Protein 6JO3 (pdb70)

CATH classification: 3.20.20.390

Nearest PDB structures (foldseek):
  6jo3-assembly1_A-2  TM=1.004E+00  e=1.513E-51  Thermoplasma acidophilum DSM 1728
  6nke-assembly1_A-2  TM=9.818E-01  e=5.707E-37  Thermoplasma volcanium GSS1
  5ndy-assembly1_A  TM=9.718E-01  e=1.602E-27  Methanothermobacter thermautotrophicus str. Delta H
  5ndy-assembly1_C  TM=9.702E-01  e=4.306E-27  Methanothermobacter thermautotrophicus str. Delta H
  5nez-assembly1_E  TM=9.626E-01  e=1.227E-26  Methanothermobacter thermautotrophicus str. Delta H

Solvent-accessible surface area: 10725 Å² total; per-residue (Å²): 228,99,58,5,24,90,16,0,36,116,57,16,172,154,27,38,0,0,0,0,18,0,18,15,43,32,51,86,41,101,45,0,0,64,1,0,60,31,0,56,123,1,33,7,19,1,0,0,0,0,26,64,58,114,29,87,79,181,41,3,35,68,1,0,42,10,1,70,86,94,8,142,27,54,0,0,0,14,35,36,47,40,94,6,31,2,89,86,9,50,0,5,0,65,15,9,10,29,2,14,51,28,140,56,44,42,69,16,52,27,99,137,10,44,142,55,5,85,90,49,200,12,36,81,0,45,0,0,12,0,0,0,54,42,0,73,45,41,6,165,63,2,126,16,129,72,2,64,71,98,39,61,166,47,0,19,66,64,0,35,39,0,38,166,148,45,35,100,0,0,2,0,10,0,0,72,37,0,76,121,41,0,13,58,46,0,0,122,82,0,66,127,90,14,124,17,12,0,0,0,0,12,10,6,106,50,35,128,14,0,66,33,0,1,110,10,14,0,12,0,0,4,2,12,50,37,0,15,162,25,150,71,0,74,126,25,0,58,57,0,3,83,10,0,87,117,64

GO terms:
  GO:0047294 phosphoglycerol geranylgeranyltransferase activity (F, EXP)

Organism: Thermoplasma acidophilum (strain ATCC 25905 / DSM 1728 / JCM 9062 / NBRC 15155 / AMRC-C165) (NCBI:txid273075)

Sequence (247 aa):
MMTVLEDMLRKTRNGKVHMTLIDPGAKPPQECARIAEEAEMAGTDFIMVGGSTDIDSRAMDEAISAIKAKTDLKVIIFPGSSLMISPKADAIFFMSLLNSGSLEYVVGHQVKAAIPLSAMKIEKIPMAYLVFDPGMTVGRVGKAHLIPRDDEKTALSYALAAQYFGFRLVYFEAGSGSPYHVGENVVRRVKQELDIPVIVGGGIRTPEAAKALAQAGADMIVTGTIAERSVNVYEALHPIVESIKEV

Foldseek 3Di:
DDAPLNVLCVCLVPAAAEEEEEELLVDAQLLLLVLLLLLVVLPHQAYEYHDQRADDLVRLLSNLVSNVVRDVHAYEYADDLNLNDDQSGQAYALEAACQAPDVCRHCNSSVVNPVVVVVHPHHYAYEYEYEAPPNPRVCVVRNGPHHHLQNQVVLLVSQVVCVVVPHQEYEYHDYAPACDWRDLNNQLSNLVPHDHAYETEDNDQQLVVLLSNLVSPHRYYYDYCNSSPDPNNNVRSNSNNVSRRVD

B-factor: mean 67.37, std 20.54, range [41.35, 141.87]

Secondary structure (DSSP, 8-state):
---HHHHHHHHHHSS-EEEEEE-TTTS-HHHHHHHHHHHHHHT-SEEEE--SS---HHHHHHHHHHHHHH--S-EEE---TT----TTSSEEEEEEETTBSSHIIIIIHHHHHHHHHHTS-PEEEEEEEEEBTT-HHHHHHTTB-PBPTT-HHHHHHHHHHHHHHT-SEEEEE--TT-SSPPPHHHHHHHHHH--S-EEEESS--SHHHHHHHHHHT-SEEEE-HHHHS-SSHHHHHHHHHHHHHT-

Structure (mmCIF, N/CA/C/O backbone):
data_6JO3
#
_entry.id   6JO3
#
_cell.length_a   105.595
_cell.length_b   105.595
_cell.length_c   142.498
_cell.angle_alpha   90.00
_cell.angle_beta   90.00
_cell.angle_gamma   120.00
#
_symmetry.space_group_name_H-M   'P 65 2 2'
#
loop_
_entity.id
_entity.type
_entity.pdbx_description
1 polymer 'Geranylgeranylglyceryl phosphate synthase'
2 non-polymer SN-GLYCEROL-1-PHOSPHATE
3 water water
#
loop_
_atom_site.group_PDB
_atom_site.id
_atom_site.type_symbol
_atom_site.label_atom_id
_atom_site.label_alt_id
_atom_site.label_comp_id
_atom_site.label_asym_id
_atom_site.label_entity_id
_atom_site.label_seq_id
_atom_site.pdbx_PDB_ins_code
_atom_site.Cartn_x
_atom_site.Cartn_y
_atom_site.Cartn_z
_atom_site.occupancy
_atom_site.B_iso_or_equiv
_atom_site.auth_seq_id
_atom_site.auth_comp_id
_atom_site.auth_asym_id
_atom_site.auth_atom_id
_atom_site.pdbx_PDB_model_num
ATOM 1 N N . MET A 1 1 ? -20.110 -55.437 -3.261 1.00 117.61 1 MET A N 1
ATOM 2 C CA . MET A 1 1 ? -20.570 -54.224 -3.927 1.00 115.01 1 MET A CA 1
ATOM 3 C C . MET A 1 1 ? -20.926 -53.140 -2.914 1.00 107.82 1 MET A C 1
ATOM 4 O O . MET A 1 1 ? -21.730 -53.361 -2.009 1.00 108.46 1 MET A O 1
ATOM 9 N N . MET A 1 2 ? -20.319 -51.967 -3.076 1.00 99.41 2 MET A N 1
ATOM 10 C CA . MET A 1 2 ? -20.573 -50.855 -2.172 1.00 86.78 2 MET A CA 1
ATOM 11 C C . MET A 1 2 ? -21.989 -50.322 -2.354 1.00 77.86 2 MET A C 1
ATOM 12 O O . MET A 1 2 ? -22.495 -50.225 -3.476 1.00 81.07 2 MET A O 1
ATOM 17 N N . THR A 1 3 ? -22.629 -49.972 -1.241 1.00 64.28 3 THR A N 1
ATOM 18 C CA . THR A 1 3 ? -23.913 -49.295 -1.311 1.00 65.88 3 THR A CA 1
ATOM 19 C C . THR A 1 3 ? -23.709 -47.830 -1.693 1.00 59.22 3 THR A C 1
ATOM 20 O O . THR A 1 3 ? -22.597 -47.295 -1.650 1.00 54.23 3 THR A O 1
ATOM 24 N N . VAL A 1 4 ? -24.806 -47.176 -2.079 1.00 55.83 4 VAL A N 1
ATOM 25 C CA . VAL A 1 4 ? -24.728 -45.765 -2.447 1.00 54.90 4 VAL A CA 1
ATOM 26 C C . VAL A 1 4 ? -24.341 -44.921 -1.239 1.00 57.11 4 VAL A C 1
ATOM 27 O O . VAL A 1 4 ? -23.553 -43.974 -1.353 1.00 56.80 4 VAL A O 1
ATOM 31 N N . LEU A 1 5 ? -24.873 -45.261 -0.061 1.00 51.76 5 LEU A N 1
ATOM 32 C CA . LEU A 1 5 ? -24.538 -44.517 1.150 1.00 59.40 5 LEU A CA 1
ATOM 33 C C . LEU A 1 5 ? -23.056 -44.646 1.482 1.00 63.61 5 LEU A C 1
ATOM 34 O O . LEU A 1 5 ? -22.385 -43.649 1.775 1.00 62.23 5 LEU A O 1
ATOM 39 N N . GLU A 1 6 ? -22.531 -45.875 1.455 1.00 58.07 6 GLU A N 1
ATOM 40 C CA . GLU A 1 6 ? -21.099 -46.077 1.651 1.00 62.57 6 GLU A CA 1
ATOM 41 C C . GLU A 1 6 ? -20.295 -45.315 0.607 1.00 61.49 6 GLU A C 1
ATOM 42 O O . GLU A 1 6 ? -19.240 -44.747 0.914 1.00 62.22 6 GLU A O 1
ATOM 48 N N . ASP A 1 7 ? -20.783 -45.296 -0.635 1.00 67.88 7 ASP A N 1
ATOM 49 C CA . ASP A 1 7 ? -20.112 -44.554 -1.696 1.00 69.52 7 ASP A CA 1
ATOM 50 C C . ASP A 1 7 ? -20.061 -43.065 -1.378 1.00 69.12 7 ASP A C 1
ATOM 51 O O . ASP A 1 7 ? -19.018 -42.419 -1.536 1.00 67.41 7 ASP A O 1
ATOM 56 N N . MET A 1 8 ? -21.184 -42.502 -0.924 1.00 62.65 8 MET A N 1
ATOM 57 C CA . MET A 1 8 ? -21.225 -41.080 -0.600 1.00 59.78 8 MET A CA 1
ATOM 58 C C . MET A 1 8 ? -20.321 -40.758 0.584 1.00 61.89 8 MET A C 1
ATOM 59 O O . MET A 1 8 ? -19.561 -39.783 0.552 1.00 60.15 8 MET A O 1
ATOM 64 N N . LEU A 1 9 ? -20.395 -41.568 1.644 1.00 60.97 9 LEU A N 1
ATOM 65 C CA . LEU A 1 9 ? -19.578 -41.3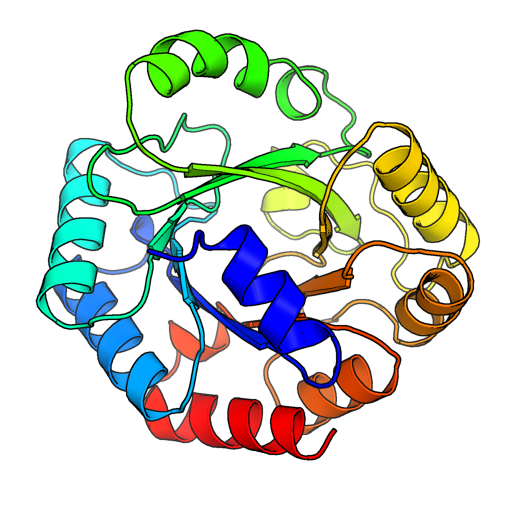16 2.827 1.00 60.16 9 LEU A CA 1
ATOM 66 C C . LEU A 1 9 ? -18.092 -41.395 2.500 1.00 68.56 9 LEU A C 1
ATOM 67 O O . LEU A 1 9 ? -17.290 -40.613 3.025 1.00 72.62 9 LEU A O 1
ATOM 72 N N . ARG A 1 10 ? -17.705 -42.333 1.633 1.00 70.94 10 ARG A N 1
ATOM 73 C CA . ARG A 1 10 ? -16.309 -42.420 1.219 1.00 78.46 10 ARG A CA 1
ATOM 74 C C . ARG A 1 10 ? -15.912 -41.220 0.368 1.00 77.51 10 ARG A C 1
ATOM 75 O O . ARG A 1 10 ? -14.828 -40.654 0.548 1.00 76.80 10 ARG A O 1
ATOM 83 N N . LYS A 1 11 ? -16.784 -40.812 -0.556 1.00 67.86 11 LYS A N 1
ATOM 84 C CA . LYS A 1 11 ? -16.464 -39.698 -1.442 1.00 67.10 11 LYS A CA 1
ATOM 85 C C . LYS A 1 11 ? -16.439 -38.366 -0.701 1.00 68.00 11 LYS A C 1
ATOM 86 O O . LYS A 1 11 ? -15.731 -37.444 -1.121 1.00 62.58 11 LYS A O 1
ATOM 92 N N . THR A 1 12 ? -17.198 -38.238 0.387 1.00 70.76 12 THR A N 1
ATOM 93 C CA . THR A 1 12 ? -17.294 -36.975 1.110 1.00 67.40 12 THR A CA 1
ATOM 94 C C . THR A 1 12 ? -16.346 -36.883 2.298 1.00 65.05 12 THR A C 1
ATOM 95 O O . THR A 1 12 ? -16.233 -35.805 2.892 1.00 67.13 12 THR A O 1
ATOM 99 N N . ARG A 1 13 ? -15.669 -37.977 2.659 1.00 72.36 13 ARG A N 1
ATOM 100 C CA . ARG A 1 13 ? -14.767 -37.938 3.805 1.00 82.67 13 ARG A CA 1
ATOM 101 C C . ARG A 1 13 ? -13.615 -36.969 3.562 1.00 84.64 13 ARG A C 1
ATOM 102 O O . ARG A 1 13 ? -13.223 -36.220 4.465 1.00 83.18 13 ARG A O 1
ATOM 110 N N . ASN A 1 14 ? -13.055 -36.967 2.343 1.00 88.52 14 ASN A N 1
ATOM 111 C CA . ASN A 1 14 ? -12.036 -35.986 1.992 1.00 94.99 14 ASN A CA 1
ATOM 112 C C . ASN A 1 14 ? -12.297 -35.350 0.634 1.00 89.23 14 ASN A C 1
ATOM 113 O O . ASN A 1 14 ? -11.358 -34.840 0.015 1.00 94.72 14 ASN A O 1
ATOM 118 N N . GLY A 1 15 ? -13.538 -35.371 0.156 1.00 81.30 15 GLY A N 1
ATOM 119 C CA . GLY A 1 15 ? -13.871 -34.742 -1.104 1.00 71.23 15 GLY A CA 1
ATOM 120 C C . GLY A 1 15 ? -15.291 -34.218 -1.129 1.00 71.92 15 GLY A C 1
ATOM 121 O O . GLY A 1 15 ? -15.963 -34.179 -0.095 1.00 75.21 15 GLY A O 1
ATOM 122 N N . LYS A 1 16 ? -15.760 -33.808 -2.303 1.00 67.11 16 LYS A N 1
ATOM 123 C CA . LYS A 1 16 ? -17.121 -33.330 -2.477 1.00 61.91 16 LYS A CA 1
ATOM 124 C C . LYS A 1 16 ? -17.817 -34.145 -3.560 1.00 62.74 16 LYS A C 1
ATOM 125 O O . LYS A 1 16 ? -17.175 -34.786 -4.396 1.00 75.40 16 LYS A O 1
ATOM 131 N N . VAL A 1 17 ? -19.147 -34.110 -3.538 1.00 63.91 17 VAL A N 1
ATOM 132 C CA . VAL A 1 17 ? -19.979 -34.886 -4.448 1.00 61.32 17 VAL A CA 1
ATOM 133 C C . VAL A 1 17 ? -20.874 -33.934 -5.228 1.00 63.16 17 VAL A C 1
ATOM 134 O O . VAL A 1 17 ? -21.429 -32.987 -4.662 1.00 52.57 17 VAL A O 1
ATOM 138 N N . HIS A 1 18 ? -21.002 -34.177 -6.529 1.00 60.00 18 HIS A N 1
ATOM 139 C CA . HIS A 1 18 ? -22.001 -33.509 -7.348 1.00 57.72 18 HIS A CA 1
ATOM 140 C C . HIS A 1 18 ? -23.031 -34.524 -7.823 1.00 54.89 18 HIS A C 1
ATOM 141 O O . HIS A 1 18 ? -22.680 -35.638 -8.225 1.00 60.04 18 HIS A O 1
ATOM 148 N N . MET A 1 19 ? -24.301 -34.134 -7.776 1.00 48.39 19 MET A N 1
ATOM 149 C CA . MET A 1 19 ? -25.395 -34.986 -8.214 1.00 52.46 19 MET A CA 1
ATOM 150 C C . MET A 1 19 ? -26.268 -34.223 -9.197 1.00 50.94 19 MET A C 1
ATOM 151 O O . MET A 1 19 ? -26.506 -33.023 -9.029 1.00 49.79 19 MET A O 1
ATOM 156 N N . THR A 1 20 ? -26.739 -34.923 -10.224 1.00 54.70 20 THR A N 1
ATOM 157 C CA . THR A 1 20 ? -27.576 -34.341 -11.264 1.00 52.49 20 THR A CA 1
ATOM 158 C C . THR A 1 20 ? -29.004 -34.837 -11.080 1.00 53.99 20 THR A C 1
ATOM 159 O O . THR A 1 20 ? -29.251 -36.048 -11.100 1.00 52.43 20 THR A O 1
ATOM 163 N N . LEU A 1 21 ? -29.935 -33.903 -10.898 1.00 49.22 21 LEU A N 1
ATOM 164 C CA . LEU A 1 21 ? -31.341 -34.222 -10.695 1.00 44.34 21 LEU A CA 1
ATOM 165 C C . LEU A 1 21 ? -32.098 -34.056 -12.006 1.00 58.65 21 LEU A C 1
ATOM 166 O O . LEU A 1 21 ? -31.989 -33.016 -12.665 1.00 45.19 21 LEU A O 1
ATOM 171 N N . ILE A 1 22 ? -32.865 -35.078 -12.376 1.00 48.49 22 ILE A N 1
ATOM 172 C CA . ILE A 1 22 ? -33.620 -35.095 -13.622 1.00 49.90 22 ILE A CA 1
ATOM 173 C C . ILE A 1 22 ? -35.093 -35.275 -13.282 1.00 54.45 22 ILE A C 1
ATOM 174 O O . ILE A 1 22 ? -35.464 -36.234 -12.594 1.00 55.64 22 ILE A O 1
ATOM 179 N N . ASP A 1 23 ? -35.927 -34.349 -13.757 1.00 63.97 23 ASP A N 1
ATOM 180 C CA . ASP A 1 23 ? -37.375 -34.425 -13.607 1.00 75.10 23 ASP A CA 1
ATOM 181 C C . ASP A 1 23 ? -37.942 -35.297 -14.720 1.00 70.31 23 ASP A C 1
ATOM 182 O O . ASP A 1 23 ? -37.973 -34.874 -15.883 1.00 69.68 23 ASP A O 1
ATOM 187 N N . PRO A 1 24 ? -38.395 -36.515 -14.411 1.00 63.40 24 PRO A N 1
ATOM 188 C CA . PRO A 1 24 ? -38.897 -37.391 -15.480 1.00 66.10 24 PRO A CA 1
ATOM 189 C C . PRO A 1 24 ? -40.178 -36.885 -16.119 1.00 79.21 24 PRO A C 1
ATOM 190 O O . PRO A 1 24 ? -40.446 -37.211 -17.282 1.00 84.01 24 PRO A O 1
ATOM 194 N N . GLY A 1 25 ? -40.975 -36.099 -15.400 1.00 77.70 25 GLY A N 1
ATOM 195 C CA . GLY A 1 25 ? -42.190 -35.545 -15.955 1.00 82.23 25 GLY A CA 1
ATOM 196 C C . GLY A 1 25 ? -42.018 -34.285 -16.770 1.00 87.27 25 GLY A C 1
ATOM 197 O O . GLY A 1 25 ? -42.998 -33.778 -17.321 1.00 101.51 25 GLY A O 1
ATOM 198 N N . ALA A 1 26 ? -40.797 -33.760 -16.868 1.00 85.05 26 ALA A N 1
ATOM 199 C CA . ALA A 1 26 ? -40.534 -32.540 -17.618 1.00 81.95 26 ALA A CA 1
ATOM 200 C C . ALA A 1 26 ? -39.963 -32.797 -19.006 1.00 85.78 26 ALA A C 1
ATOM 201 O O . ALA A 1 26 ? -39.944 -31.874 -19.828 1.00 82.05 26 ALA A O 1
ATOM 203 N N . LYS A 1 27 ? -39.501 -34.011 -19.286 1.00 91.19 27 LYS A N 1
ATOM 204 C CA . LYS A 1 27 ? -38.892 -34.346 -20.565 1.00 93.05 27 LYS A CA 1
ATOM 205 C C . LYS A 1 27 ? -39.252 -35.783 -20.908 1.00 93.13 27 LYS A C 1
ATOM 206 O O . LYS A 1 27 ? -39.562 -36.580 -20.016 1.00 89.06 27 LYS A O 1
ATOM 212 N N . PRO A 1 28 ? -39.231 -36.142 -22.192 1.00 92.42 28 PRO A N 1
ATOM 213 C CA . PRO A 1 28 ? -39.469 -37.542 -22.581 1.00 87.64 28 PRO A CA 1
ATOM 214 C C . PRO A 1 28 ? -38.373 -38.450 -22.057 1.00 88.75 28 PRO A C 1
ATOM 215 O O . PRO A 1 28 ? -37.292 -37.974 -21.677 1.00 85.99 28 PRO A O 1
ATOM 219 N N . PRO A 1 29 ? -38.614 -39.768 -22.015 1.00 89.23 29 PRO A N 1
ATOM 220 C CA . PRO A 1 29 ? -37.634 -40.672 -21.379 1.00 85.94 29 PRO A CA 1
ATOM 221 C C . PRO A 1 29 ? -36.232 -40.605 -21.964 1.00 86.32 29 PRO A C 1
ATOM 222 O O . PRO A 1 29 ? -35.265 -40.425 -21.213 1.00 86.65 29 PRO A O 1
ATOM 226 N N . GLN A 1 30 ? -36.083 -40.760 -23.280 1.00 86.71 30 GLN A N 1
ATOM 227 C CA . GLN A 1 30 ? -34.740 -40.783 -23.848 1.00 90.18 30 GLN A CA 1
ATOM 228 C C . GLN A 1 30 ? -34.075 -39.412 -23.846 1.00 84.58 30 GLN A C 1
ATOM 229 O O . GLN A 1 30 ? -32.852 -39.336 -24.008 1.00 82.87 30 GLN A O 1
ATOM 235 N N . GLU A 1 31 ? -34.840 -38.333 -23.664 1.00 81.94 31 GLU A N 1
ATOM 236 C CA . GLU A 1 31 ? -34.221 -37.039 -23.399 1.00 80.05 31 GLU A CA 1
ATOM 237 C C . GLU A 1 31 ? -33.632 -37.001 -21.995 1.00 78.99 31 GLU A C 1
ATOM 238 O O . GLU A 1 31 ? -32.577 -36.394 -21.774 1.00 75.20 31 GLU A O 1
ATOM 244 N N . CYS A 1 32 ? -34.299 -37.648 -21.035 1.00 72.24 32 CYS A N 1
ATOM 245 C CA . CYS A 1 32 ? -33.732 -37.779 -19.697 1.00 71.07 32 CYS A CA 1
ATOM 246 C C . CYS A 1 32 ? -32.440 -38.585 -19.730 1.00 73.05 32 CYS A C 1
ATOM 247 O O . CYS A 1 32 ? -31.474 -38.256 -19.032 1.00 68.22 32 CYS A O 1
ATOM 250 N N . ALA A 1 33 ? -32.407 -39.647 -20.539 1.00 71.75 33 ALA A N 1
ATOM 251 C CA . ALA A 1 33 ? -31.205 -40.468 -20.639 1.00 63.16 33 ALA A CA 1
ATOM 252 C C . ALA A 1 33 ? -30.046 -39.678 -21.233 1.00 66.79 33 ALA A C 1
ATOM 253 O O . ALA A 1 33 ? -28.898 -39.825 -20.798 1.00 64.47 33 ALA A O 1
ATOM 255 N N . ARG A 1 34 ? -30.328 -38.834 -22.228 1.00 65.53 34 ARG A N 1
ATOM 256 C CA . ARG A 1 34 ? -29.277 -38.012 -22.819 1.00 69.07 34 ARG A CA 1
ATOM 257 C C . ARG A 1 34 ? -28.711 -37.031 -21.799 1.00 68.11 34 ARG A C 1
ATOM 258 O O . ARG A 1 34 ? -27.499 -36.791 -21.765 1.00 70.02 34 ARG A O 1
ATOM 266 N N . ILE A 1 35 ? -29.575 -36.460 -20.955 1.00 62.03 35 ILE A N 1
ATOM 267 C CA . ILE A 1 35 ? -29.108 -35.551 -19.910 1.00 61.13 35 ILE A CA 1
ATOM 268 C C . ILE A 1 35 ? -28.183 -36.284 -18.946 1.00 57.54 35 ILE A C 1
ATOM 269 O O . ILE A 1 35 ? -27.105 -35.790 -18.592 1.00 60.93 35 ILE A O 1
ATOM 274 N N . ALA A 1 36 ? -28.590 -37.480 -18.510 1.00 58.46 36 ALA A N 1
ATOM 275 C CA . ALA A 1 36 ? -27.751 -38.267 -17.613 1.00 60.83 36 ALA A CA 1
ATOM 276 C C . ALA A 1 36 ? -26.458 -38.690 -18.295 1.00 62.23 36 ALA A C 1
ATOM 277 O O . ALA A 1 36 ? -25.403 -38.759 -17.652 1.00 67.55 36 ALA A O 1
ATOM 279 N N . GLU A 1 37 ? -26.522 -38.985 -19.596 1.00 67.67 37 GLU A N 1
ATOM 280 C CA . GLU A 1 37 ? -25.314 -39.311 -20.349 1.00 68.49 37 GLU A CA 1
ATOM 281 C C . GLU A 1 37 ? -24.299 -38.177 -20.266 1.00 69.65 37 GLU A C 1
ATOM 282 O O . GLU A 1 37 ? -23.163 -38.377 -19.823 1.00 67.34 37 GLU A O 1
ATOM 288 N N . GLU A 1 38 ? -24.702 -36.969 -20.674 1.00 67.32 38 GLU A N 1
ATOM 289 C CA . GLU A 1 38 ? -23.785 -35.833 -20.652 1.00 66.65 38 GLU A CA 1
ATOM 290 C C . GLU A 1 38 ? -23.394 -35.448 -19.232 1.00 64.62 38 GLU A C 1
ATOM 291 O O . GLU A 1 38 ? -22.292 -34.931 -19.015 1.00 62.64 38 GLU A O 1
ATOM 297 N N . ALA A 1 39 ? -24.276 -35.684 -18.258 1.00 57.50 39 ALA A N 1
ATOM 298 C CA . ALA A 1 39 ? -23.925 -35.414 -16.868 1.00 57.15 39 ALA A CA 1
ATOM 299 C C . ALA A 1 39 ? -22.816 -36.343 -16.391 1.00 55.11 39 ALA A C 1
ATOM 300 O O . ALA A 1 39 ? -21.908 -35.913 -15.669 1.00 62.56 39 ALA A O 1
ATOM 302 N N . GLU A 1 40 ? -22.879 -37.621 -16.776 1.00 58.15 40 GLU A N 1
ATOM 303 C CA . GLU A 1 40 ? -21.835 -38.565 -16.389 1.00 64.06 40 GLU A CA 1
ATOM 304 C C . GLU A 1 40 ? -20.470 -38.122 -16.891 1.00 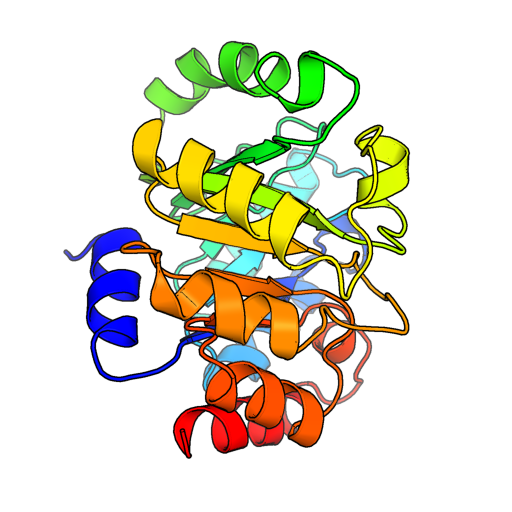71.14 40 GLU A C 1
ATOM 305 O O . GLU A 1 40 ? -19.471 -38.231 -16.168 1.00 71.15 40 GLU A O 1
ATOM 311 N N . MET A 1 41 ? -20.399 -37.632 -18.133 1.00 77.23 41 MET A N 1
ATOM 312 C CA . MET A 1 41 ? -19.097 -37.269 -18.675 1.00 83.57 41 MET A CA 1
ATOM 313 C C . MET A 1 41 ? -18.668 -35.893 -18.203 1.00 78.49 41 MET A C 1
ATOM 314 O O . MET A 1 41 ? -17.477 -35.569 -18.260 1.00 79.64 41 MET A O 1
ATOM 319 N N . ALA A 1 42 ? -19.620 -35.049 -17.793 1.00 73.10 42 ALA A N 1
ATOM 320 C CA . ALA A 1 42 ? -19.253 -33.829 -17.089 1.00 70.48 42 ALA A CA 1
ATOM 321 C C . ALA A 1 42 ? -18.608 -34.129 -15.744 1.00 72.98 42 ALA A C 1
ATOM 322 O O . ALA A 1 42 ? -17.973 -33.243 -15.164 1.00 82.44 42 ALA A O 1
ATOM 324 N N . GLY A 1 43 ? -18.757 -35.348 -15.241 1.00 64.86 43 GLY A N 1
ATOM 325 C CA . GLY A 1 43 ? -18.147 -35.764 -14.002 1.00 59.86 43 GLY A CA 1
ATOM 326 C C . GLY A 1 43 ? -19.082 -35.935 -12.818 1.00 66.96 43 GLY A C 1
ATOM 327 O O . GLY A 1 43 ? -18.596 -35.986 -11.680 1.00 66.34 43 GLY A O 1
ATOM 328 N N . THR A 1 44 ? -20.391 -36.025 -13.042 1.00 61.83 44 THR A N 1
ATOM 329 C CA . THR A 1 44 ? -21.326 -36.153 -11.933 1.00 53.81 44 THR A CA 1
ATOM 330 C C . THR A 1 44 ? -21.222 -37.539 -11.301 1.00 60.99 44 THR A C 1
ATOM 331 O O . THR A 1 44 ? -20.842 -38.520 -11.948 1.00 64.06 44 THR A O 1
ATOM 335 N N . ASP A 1 45 ? -21.544 -37.608 -10.009 1.00 62.66 45 ASP A N 1
ATOM 336 C CA . ASP A 1 45 ? -21.342 -38.830 -9.240 1.00 58.23 45 ASP A CA 1
ATOM 337 C C . ASP A 1 45 ? -22.582 -39.715 -9.201 1.00 55.96 45 ASP A C 1
ATOM 338 O O . ASP A 1 45 ? -22.465 -40.944 -9.243 1.00 56.75 45 ASP A O 1
ATOM 343 N N . PHE A 1 46 ? -23.769 -39.118 -9.115 1.00 50.67 46 PHE A N 1
ATOM 344 C CA . PHE A 1 46 ? -25.012 -39.872 -9.052 1.00 52.83 46 PHE A CA 1
ATOM 345 C C . PHE A 1 46 ? -26.094 -39.137 -9.829 1.00 59.35 46 PHE A C 1
ATOM 346 O O . PHE A 1 46 ? -26.055 -37.912 -9.975 1.00 57.14 46 PHE A O 1
ATOM 354 N N . ILE A 1 47 ? -27.063 -39.902 -10.321 1.00 60.52 47 ILE A N 1
ATOM 355 C CA . ILE A 1 47 ? -28.246 -39.359 -10.977 1.00 50.81 47 ILE A CA 1
ATOM 356 C C . ILE A 1 47 ? -29.405 -39.412 -9.993 1.00 57.63 47 ILE A C 1
ATOM 357 O O . ILE A 1 47 ? -29.694 -40.469 -9.417 1.00 47.95 47 ILE A O 1
ATOM 362 N N . MET A 1 48 ? -30.059 -38.274 -9.790 1.00 51.06 48 MET A N 1
ATOM 363 C CA . MET A 1 48 ? -31.280 -38.200 -9.004 1.00 46.00 48 MET A CA 1
ATOM 364 C C . MET A 1 48 ? -32.470 -38.041 -9.940 1.00 49.72 48 MET A C 1
ATOM 365 O O . MET A 1 48 ? -32.403 -37.301 -10.925 1.00 48.67 48 MET A O 1
ATOM 370 N N . VAL A 1 49 ? -33.555 -38.747 -9.635 1.00 47.48 49 VAL A N 1
ATOM 371 C CA . VAL A 1 49 ? -34.762 -38.726 -10.454 1.00 49.15 49 VAL A CA 1
ATOM 372 C C . VAL A 1 49 ? -35.939 -38.360 -9.561 1.00 51.36 49 VAL A C 1
ATOM 373 O O . VAL A 1 49 ? -36.182 -39.021 -8.544 1.00 46.97 49 VAL A O 1
ATOM 377 N N . GLY A 1 50 ? -36.661 -37.318 -9.941 1.00 57.38 50 GLY A N 1
ATOM 378 C CA . GLY A 1 50 ? -37.788 -36.836 -9.167 1.00 54.68 50 GLY A CA 1
ATOM 379 C C . GLY A 1 50 ? -38.078 -35.395 -9.509 1.00 62.25 50 GLY A C 1
ATOM 380 O O . GLY A 1 50 ? -37.331 -34.738 -10.235 1.00 68.22 50 GLY A O 1
ATOM 381 N N . GLY A 1 51 ? -39.189 -34.904 -8.975 1.00 69.44 51 GLY A N 1
ATOM 382 C CA . GLY A 1 51 ? -39.554 -33.525 -9.220 1.00 67.27 51 GLY A CA 1
ATOM 383 C C . GLY A 1 51 ? -40.973 -33.237 -8.774 1.00 75.38 51 GLY A C 1
ATOM 384 O O . GLY A 1 51 ? -41.601 -34.027 -8.065 1.00 65.27 51 GLY A O 1
ATOM 385 N N . SER A 1 52 ? -41.459 -32.078 -9.215 1.00 87.44 52 SER A N 1
ATOM 386 C CA . SER A 1 52 ? -42.760 -31.565 -8.805 1.00 98.84 52 SER A CA 1
ATOM 387 C C . SER A 1 52 ? -43.866 -31.925 -9.788 1.00 107.49 52 SER A C 1
ATOM 388 O O . SER A 1 52 ? -44.987 -32.235 -9.367 1.00 108.75 52 SER A O 1
ATOM 391 N N . THR A 1 53 ? -43.580 -31.874 -11.086 1.00 114.34 53 THR A N 1
ATOM 392 C CA . THR A 1 53 ? -44.549 -32.306 -12.085 1.00 118.47 53 THR A CA 1
ATOM 393 C C . THR A 1 53 ? -44.913 -33.764 -11.844 1.00 123.29 53 THR A C 1
ATOM 394 O O . THR A 1 53 ? -44.040 -34.637 -11.843 1.00 124.29 53 THR A O 1
ATOM 398 N N . ASP A 1 54 ? -46.201 -34.020 -11.622 1.00 128.76 54 ASP A N 1
ATOM 399 C CA . ASP A 1 54 ? -46.642 -35.354 -11.236 1.00 132.88 54 ASP A CA 1
ATOM 400 C C . ASP A 1 54 ? -46.302 -36.368 -12.322 1.00 133.94 54 ASP A C 1
ATOM 401 O O . ASP A 1 54 ? -46.273 -36.054 -13.515 1.00 130.25 54 ASP A O 1
ATOM 406 N N . ILE A 1 55 ? -46.044 -37.598 -11.892 1.00 137.06 55 ILE A N 1
ATOM 407 C CA . ILE A 1 55 ? -45.481 -38.630 -12.750 1.00 137.38 55 ILE A CA 1
ATOM 408 C C . ILE A 1 55 ? -46.506 -39.728 -12.983 1.00 133.57 55 ILE A C 1
ATOM 409 O O . ILE A 1 55 ? -47.371 -40.000 -12.142 1.00 133.41 55 ILE A O 1
ATOM 414 N N . ASP A 1 56 ? -46.401 -40.360 -14.148 1.00 132.89 56 ASP A N 1
ATOM 415 C CA . ASP A 1 56 ? -47.071 -41.623 -14.415 1.00 133.35 56 ASP A CA 1
ATOM 416 C C . ASP A 1 56 ? -46.129 -42.749 -14.011 1.00 132.80 56 ASP A C 1
ATOM 417 O O . ASP A 1 56 ? -44.950 -42.739 -14.380 1.00 138.16 56 ASP A O 1
ATOM 422 N N . SER A 1 57 ? -46.645 -43.708 -13.236 1.00 126.80 57 SER A N 1
ATOM 423 C CA . SER A 1 57 ? -45.815 -44.829 -12.806 1.00 120.53 57 SER A CA 1
ATOM 424 C C . SER A 1 57 ? -45.258 -45.589 -14.003 1.00 122.79 57 SER A C 1
ATOM 425 O O . SER A 1 57 ? -44.116 -46.060 -13.974 1.00 120.83 57 SER A O 1
ATOM 428 N N . ARG A 1 58 ? -46.051 -45.712 -15.068 1.00 125.09 58 ARG A N 1
ATOM 429 C CA . ARG A 1 58 ? -45.556 -46.327 -16.294 1.00 127.01 58 ARG A CA 1
ATOM 430 C C . ARG A 1 58 ? -44.470 -45.472 -16.936 1.00 125.17 58 ARG A C 1
ATOM 431 O O . ARG A 1 58 ? -43.529 -45.999 -17.542 1.00 123.28 58 ARG A O 1
ATOM 439 N N . ALA A 1 59 ? -44.571 -44.148 -16.796 1.00 125.61 59 ALA A N 1
ATOM 440 C CA . ALA A 1 59 ? -43.627 -43.253 -17.454 1.00 122.18 59 ALA A CA 1
ATOM 441 C C . ALA A 1 59 ? -42.307 -43.139 -16.701 1.00 119.06 59 ALA A C 1
ATOM 442 O O . ALA A 1 59 ? -41.257 -42.967 -17.330 1.00 119.95 59 ALA A O 1
ATOM 444 N N . MET A 1 60 ? -42.330 -43.223 -15.368 1.00 112.57 60 MET A N 1
ATOM 445 C CA . MET A 1 60 ? -41.089 -43.091 -14.615 1.00 106.73 60 MET A CA 1
ATOM 446 C C . MET A 1 60 ? -40.231 -44.345 -14.705 1.00 107.09 60 MET A C 1
ATOM 447 O O . MET A 1 60 ? -38.999 -44.249 -14.687 1.00 105.75 60 MET A O 1
ATOM 452 N N . ASP A 1 61 ? -40.854 -45.522 -14.792 1.00 109.22 61 ASP A N 1
ATOM 453 C CA . ASP A 1 61 ? -40.089 -46.736 -15.053 1.00 100.79 61 ASP A CA 1
ATOM 454 C C . ASP A 1 61 ? -39.370 -46.643 -16.392 1.00 99.14 61 ASP A C 1
ATOM 455 O O . ASP A 1 61 ? -38.242 -47.129 -16.536 1.00 98.32 61 ASP A O 1
ATOM 460 N N . GLU A 1 62 ? -40.005 -46.011 -17.381 1.00 104.75 62 GLU A N 1
ATOM 461 C CA . GLU A 1 62 ? -39.370 -45.818 -18.680 1.00 107.83 62 GLU A CA 1
ATOM 462 C C . GLU A 1 62 ? -38.128 -44.944 -18.562 1.00 99.22 62 GLU A C 1
ATOM 463 O O . GLU A 1 62 ? -37.061 -45.285 -19.084 1.00 103.84 62 GLU A O 1
ATOM 469 N N . ALA A 1 63 ? -38.253 -43.801 -17.882 1.00 95.49 63 ALA A N 1
ATOM 470 C CA . ALA A 1 63 ? -37.137 -42.865 -17.803 1.00 82.58 63 ALA A CA 1
ATOM 471 C C . ALA A 1 63 ? -35.975 -43.450 -17.009 1.00 79.46 63 ALA A C 1
ATOM 472 O O . ALA A 1 63 ? -34.809 -43.211 -17.342 1.00 81.28 63 ALA A O 1
ATOM 474 N N . ILE A 1 64 ? -36.272 -44.223 -15.962 1.00 77.64 64 ILE A N 1
ATOM 475 C CA . ILE A 1 64 ? -35.206 -44.808 -15.153 1.00 73.25 64 ILE A CA 1
ATOM 476 C C . ILE A 1 64 ? -34.455 -45.874 -15.944 1.00 75.08 64 ILE A C 1
ATOM 477 O O . ILE A 1 64 ? -33.219 -45.922 -15.927 1.00 75.20 64 ILE A O 1
ATOM 482 N N . SER A 1 65 ? -35.184 -46.740 -16.653 1.00 83.13 65 SER A N 1
ATOM 483 C CA . SER A 1 65 ? -34.528 -47.747 -17.482 1.00 85.36 65 SER A CA 1
ATOM 484 C C . SER A 1 65 ? -33.740 -47.101 -18.614 1.00 81.09 65 SER A C 1
ATOM 485 O O . SER A 1 65 ? -32.654 -47.574 -18.970 1.00 86.22 65 SER A O 1
ATOM 488 N N . ALA A 1 66 ? -34.272 -46.023 -19.193 1.00 76.81 66 ALA A N 1
ATOM 489 C CA . ALA A 1 66 ? -33.548 -45.319 -20.245 1.00 75.95 66 ALA A CA 1
ATOM 490 C C . ALA A 1 66 ? -32.244 -44.737 -19.716 1.00 75.78 66 ALA A C 1
ATOM 491 O O . ALA A 1 66 ? -31.212 -44.789 -20.395 1.00 83.29 66 ALA A O 1
ATOM 493 N N . ILE A 1 67 ? -32.266 -44.192 -18.499 1.00 68.83 67 ILE A N 1
ATOM 494 C CA . ILE A 1 67 ? -31.050 -43.644 -17.908 1.00 61.83 67 ILE A CA 1
ATOM 495 C C . ILE A 1 67 ? -30.054 -44.759 -17.608 1.00 68.80 67 ILE A C 1
ATOM 496 O O . ILE A 1 67 ? -28.874 -44.672 -17.968 1.00 72.26 67 ILE A O 1
ATOM 501 N N . LYS A 1 68 ? -30.515 -45.828 -16.952 1.00 69.80 68 LYS A N 1
ATOM 502 C CA . LYS A 1 68 ? -29.625 -46.926 -16.592 1.00 69.15 68 LYS A CA 1
ATOM 503 C C . LYS A 1 68 ? -29.098 -47.675 -17.809 1.00 75.19 68 LYS A C 1
ATOM 504 O O . LYS A 1 68 ? -28.059 -48.337 -17.711 1.00 79.74 68 LYS A O 1
ATOM 510 N N . ALA A 1 69 ? -29.787 -47.589 -18.949 1.00 77.56 69 ALA A N 1
ATOM 511 C CA . ALA A 1 69 ? -29.299 -48.228 -20.165 1.00 82.97 69 ALA A CA 1
ATOM 512 C C . ALA A 1 69 ? -28.165 -47.440 -20.808 1.00 81.89 69 ALA A C 1
ATOM 513 O O . ALA A 1 69 ? -27.270 -48.036 -21.418 1.00 83.35 69 ALA A O 1
ATOM 515 N N . LYS A 1 70 ? -28.182 -46.113 -20.682 1.00 79.54 70 LYS A N 1
ATOM 516 C CA . LYS A 1 70 ? -27.183 -45.262 -21.312 1.00 82.59 70 LYS A CA 1
ATOM 517 C C . LYS A 1 70 ? -26.063 -44.842 -20.370 1.00 78.61 70 LYS A C 1
ATOM 518 O O . LYS A 1 70 ? -25.033 -44.351 -20.843 1.00 80.05 70 LYS A O 1
ATOM 524 N N . THR A 1 71 ? -26.233 -45.016 -19.063 1.00 75.68 71 THR A N 1
ATOM 525 C CA . THR A 1 71 ? -25.219 -44.636 -18.093 1.00 78.97 71 THR A CA 1
ATOM 526 C C . THR A 1 71 ? -24.982 -45.785 -17.124 1.00 84.18 71 THR A C 1
ATOM 527 O O . THR A 1 71 ? -25.831 -46.662 -16.943 1.00 87.05 71 THR A O 1
ATOM 531 N N . ASP A 1 72 ? -23.800 -45.777 -16.510 1.00 81.04 72 ASP A N 1
ATOM 532 C CA . ASP A 1 72 ? -23.451 -46.743 -15.477 1.00 82.25 72 ASP A CA 1
ATOM 533 C C . ASP A 1 72 ? -23.461 -46.126 -14.085 1.00 80.55 72 ASP A C 1
ATOM 534 O O . ASP A 1 72 ? -22.999 -46.759 -13.131 1.00 85.61 72 ASP A O 1
ATOM 539 N N . LEU A 1 73 ? -23.975 -44.908 -13.947 1.00 67.71 73 LEU A N 1
ATOM 540 C CA . LEU A 1 73 ? -24.106 -44.282 -12.642 1.00 64.84 73 LEU A CA 1
ATOM 541 C C . LEU A 1 73 ? -25.310 -44.845 -11.902 1.00 61.68 73 LEU A C 1
ATOM 542 O O . LEU A 1 73 ? -26.287 -45.295 -12.508 1.00 70.38 73 LEU A O 1
ATOM 547 N N . LYS A 1 74 ? -25.235 -44.813 -10.577 1.00 60.08 74 LYS A N 1
ATOM 548 C CA . LYS A 1 74 ? -26.366 -45.237 -9.768 1.00 62.72 74 LYS A CA 1
ATOM 549 C C . LYS A 1 74 ? -27.460 -44.178 -9.808 1.00 66.68 74 LYS A C 1
ATOM 550 O O . LYS A 1 74 ? -27.185 -42.974 -9.823 1.00 60.06 74 LYS A O 1
ATOM 556 N N . VAL A 1 75 ? -28.709 -44.633 -9.846 1.00 64.66 75 VAL A N 1
ATOM 557 C CA . VAL A 1 75 ? -29.873 -43.758 -9.919 1.00 57.51 75 VAL A CA 1
ATOM 558 C C . VAL A 1 75 ? -30.592 -43.810 -8.579 1.00 60.81 75 VAL A C 1
ATOM 559 O O . VAL A 1 75 ? -30.927 -44.895 -8.087 1.00 57.05 75 VAL A O 1
ATOM 563 N N . ILE A 1 76 ? -30.821 -42.640 -7.987 1.00 51.96 76 ILE A N 1
ATOM 564 C CA . ILE A 1 76 ? -31.480 -42.512 -6.693 1.00 50.10 76 ILE A CA 1
ATOM 565 C C . ILE A 1 76 ? -32.811 -41.805 -6.898 1.00 55.63 76 ILE A C 1
ATOM 566 O O . ILE A 1 76 ? -32.872 -40.764 -7.565 1.00 49.30 76 ILE A O 1
ATOM 571 N N . ILE A 1 77 ? -33.870 -42.362 -6.321 1.00 57.07 77 ILE A N 1
ATOM 572 C CA . ILE A 1 77 ? -35.192 -41.756 -6.411 1.00 48.07 77 ILE A CA 1
ATOM 573 C C . ILE A 1 77 ? -35.281 -40.601 -5.424 1.00 54.60 77 ILE A C 1
ATOM 574 O O . ILE A 1 77 ? -35.005 -40.761 -4.229 1.00 50.24 77 ILE A O 1
ATOM 579 N N . PHE A 1 78 ? -35.653 -39.432 -5.932 1.00 51.53 78 PHE A N 1
ATOM 580 C CA . PHE A 1 78 ? -35.871 -38.215 -5.165 1.00 51.97 78 PHE A CA 1
ATOM 581 C C . PHE A 1 78 ? -37.378 -38.042 -5.008 1.00 52.63 78 PHE A C 1
ATOM 582 O O . PHE A 1 78 ? -38.010 -37.328 -5.799 1.00 62.96 78 PHE A O 1
ATOM 590 N N . PRO A 1 79 ? -37.986 -38.670 -4.004 1.00 54.75 79 PRO A N 1
ATOM 591 C CA . PRO A 1 79 ? -39.438 -38.870 -4.035 1.00 55.47 79 PRO A CA 1
ATOM 592 C C . PRO A 1 79 ? -40.222 -37.604 -3.733 1.00 52.84 79 PRO A C 1
ATOM 593 O O . PRO A 1 79 ? -39.765 -36.703 -3.026 1.00 55.43 79 PRO A O 1
ATOM 597 N N . GLY A 1 80 ? -41.429 -37.552 -4.297 1.00 72.48 80 GLY A N 1
ATOM 598 C CA . GLY A 1 80 ? -42.431 -36.592 -3.927 1.00 81.13 80 GLY A CA 1
ATOM 599 C C . GLY A 1 80 ? -43.614 -37.250 -3.248 1.00 82.70 80 GLY A C 1
ATOM 600 O O . GLY A 1 80 ? -43.502 -38.314 -2.625 1.00 80.28 80 GLY A O 1
ATOM 601 N N . SER A 1 81 ? -44.776 -36.613 -3.378 1.00 96.43 81 SER A N 1
ATOM 602 C CA . SER A 1 81 ? -45.988 -37.182 -2.801 1.00 105.15 81 SER A CA 1
ATOM 603 C C . SER A 1 81 ? -46.495 -38.384 -3.587 1.00 111.45 81 SER A C 1
ATOM 604 O O . SER A 1 81 ? -47.334 -39.132 -3.076 1.00 112.21 81 SER A O 1
ATOM 607 N N . SER A 1 82 ? -45.988 -38.597 -4.800 1.00 118.82 82 SER A N 1
ATOM 608 C CA . SER A 1 82 ? -46.596 -39.520 -5.750 1.00 127.71 82 SER A CA 1
ATOM 609 C C . SER A 1 82 ? -46.302 -40.987 -5.466 1.00 129.73 82 SER A C 1
ATOM 610 O O . SER A 1 82 ? -46.737 -41.837 -6.251 1.00 134.81 82 SER A O 1
ATOM 613 N N . LEU A 1 83 ? -45.594 -41.308 -4.384 1.00 127.38 83 LEU A N 1
ATOM 614 C CA . LEU A 1 83 ? -45.114 -42.667 -4.138 1.00 130.21 83 LEU A CA 1
ATOM 615 C C . LEU A 1 83 ? -44.305 -43.148 -5.346 1.00 139.10 83 LEU A C 1
ATOM 616 O O . LEU A 1 83 ? -44.602 -44.160 -5.984 1.00 135.29 83 LEU A O 1
ATOM 621 N N . MET A 1 84 ? -43.269 -42.373 -5.667 1.00 138.72 84 MET A N 1
ATOM 622 C CA . MET A 1 84 ? -42.493 -42.597 -6.881 1.00 138.17 84 MET A CA 1
ATOM 623 C C . MET A 1 84 ? -41.560 -43.794 -6.750 1.00 130.84 84 MET A C 1
ATOM 624 O O . MET A 1 84 ? -40.406 -43.730 -7.185 1.00 138.90 84 MET A O 1
ATOM 629 N N . ILE A 1 85 ? -42.035 -44.888 -6.164 1.00 116.91 85 ILE A N 1
ATOM 630 C CA . ILE A 1 85 ? -41.208 -46.071 -5.968 1.00 103.24 85 ILE A CA 1
ATOM 631 C C . ILE A 1 85 ? -41.227 -46.906 -7.241 1.00 93.22 85 ILE A C 1
ATOM 632 O O . ILE A 1 85 ? -42.294 -47.196 -7.798 1.00 94.09 85 ILE A O 1
ATOM 637 N N . SER A 1 86 ? -40.038 -47.272 -7.718 1.00 85.27 86 SER A N 1
ATOM 638 C CA . SER A 1 86 ? -39.861 -48.038 -8.939 1.00 81.07 86 SER A CA 1
ATOM 639 C C . SER A 1 86 ? -38.762 -49.065 -8.710 1.00 92.44 86 SER A C 1
ATOM 640 O O . SER A 1 86 ? -37.729 -48.744 -8.101 1.00 84.88 86 SER A O 1
ATOM 643 N N . PRO A 1 87 ? -38.947 -50.299 -9.185 1.00 101.76 87 PRO A N 1
ATOM 644 C CA . PRO A 1 87 ? -37.945 -51.341 -8.915 1.00 104.64 87 PRO A CA 1
ATOM 645 C C . PRO A 1 87 ? -36.656 -51.164 -9.696 1.00 104.48 87 PRO A C 1
ATOM 646 O O . PRO A 1 87 ? -35.639 -51.762 -9.324 1.00 109.28 87 PRO A O 1
ATOM 650 N N . LYS A 1 88 ? -36.656 -50.351 -10.747 1.00 93.70 88 LYS A N 1
ATOM 651 C CA . LYS A 1 88 ? -35.509 -50.221 -11.634 1.00 83.93 88 LYS A CA 1
ATOM 652 C C . LYS A 1 88 ? -34.463 -49.233 -11.133 1.00 80.51 88 LYS A C 1
ATOM 653 O O . LYS A 1 88 ? -33.449 -49.035 -11.809 1.00 73.42 88 LYS A O 1
ATOM 659 N N . ALA A 1 89 ? -34.672 -48.616 -9.976 1.00 81.69 89 ALA A N 1
ATOM 660 C CA . ALA A 1 89 ? -33.697 -47.682 -9.436 1.00 68.77 89 ALA A CA 1
ATOM 661 C C . ALA A 1 89 ? -32.778 -48.385 -8.442 1.00 62.98 89 ALA A C 1
ATOM 662 O O . ALA A 1 89 ? -33.112 -49.429 -7.876 1.00 67.61 89 ALA A O 1
ATOM 664 N N . ASP A 1 90 ? -31.600 -47.792 -8.236 1.00 56.67 90 ASP A N 1
ATOM 665 C CA . ASP A 1 90 ? -30.619 -48.389 -7.336 1.00 54.92 90 ASP A CA 1
ATOM 666 C C . ASP A 1 90 ? -30.907 -48.047 -5.879 1.00 59.39 90 ASP A C 1
ATOM 667 O O . ASP A 1 90 ? -30.727 -48.891 -4.995 1.00 62.38 90 ASP A O 1
ATOM 672 N N . ALA A 1 91 ? -31.352 -46.822 -5.609 1.00 53.11 91 ALA A N 1
ATOM 673 C CA . ALA A 1 91 ? -31.578 -46.378 -4.243 1.00 47.73 91 ALA A CA 1
ATOM 674 C C . ALA A 1 91 ? -32.730 -45.384 -4.223 1.00 54.30 91 ALA A C 1
ATOM 675 O O . ALA A 1 91 ? -33.179 -44.895 -5.263 1.00 52.19 91 ALA A O 1
ATOM 677 N N . ILE A 1 92 ? -33.212 -45.095 -3.017 1.00 50.91 92 ILE A N 1
ATOM 678 C CA . ILE A 1 92 ? -34.246 -44.091 -2.803 1.00 49.33 92 ILE A CA 1
ATOM 679 C C . ILE A 1 92 ? -33.898 -43.314 -1.542 1.00 49.89 92 ILE A C 1
ATOM 680 O O . ILE A 1 92 ? -33.506 -43.904 -0.528 1.00 49.91 92 ILE A O 1
ATOM 685 N N . PHE A 1 93 ? -34.015 -41.992 -1.610 1.00 49.67 93 PHE A N 1
ATOM 686 C CA . PHE A 1 93 ? -33.877 -41.153 -0.425 1.00 52.30 93 PHE A CA 1
ATOM 687 C C . PHE A 1 93 ? -35.139 -41.311 0.413 1.00 51.42 93 PHE A C 1
ATOM 688 O O . PHE A 1 93 ? -36.181 -40.732 0.101 1.00 47.84 93 PHE A O 1
ATOM 696 N N . PHE A 1 94 ? -35.064 -42.119 1.468 1.00 43.21 94 PHE A N 1
ATOM 697 C CA . PHE A 1 94 ? -36.189 -42.267 2.389 1.00 50.29 94 PHE A CA 1
ATOM 698 C C . PHE A 1 94 ? -36.200 -41.032 3.279 1.00 47.51 94 PHE A C 1
ATOM 699 O O . PHE A 1 94 ? -35.614 -41.011 4.363 1.00 46.93 94 PHE A O 1
ATOM 707 N N . MET A 1 95 ? -36.874 -39.985 2.812 1.00 45.13 95 MET A N 1
ATOM 708 C CA . MET A 1 95 ? -36.715 -38.654 3.374 1.00 49.02 95 MET A CA 1
ATOM 709 C C . MET A 1 95 ? -37.946 -38.204 4.148 1.00 48.96 95 MET A C 1
ATOM 710 O O . MET A 1 95 ? -39.066 -38.672 3.929 1.00 48.40 95 MET A O 1
ATOM 715 N N . SER A 1 96 ? -37.705 -37.267 5.061 1.00 45.96 96 SER A N 1
ATOM 716 C CA . SER A 1 96 ? -38.744 -36.626 5.851 1.00 42.82 96 SER A CA 1
ATOM 717 C C . SER A 1 96 ? -38.578 -35.119 5.740 1.00 45.02 96 SER A C 1
ATOM 718 O O . SER A 1 96 ? -37.491 -34.592 5.998 1.00 45.93 96 SER A O 1
ATOM 721 N N . LEU A 1 97 ? -39.647 -34.434 5.341 1.00 44.89 97 LEU A N 1
ATOM 722 C CA . LEU A 1 97 ? -39.665 -32.974 5.296 1.00 46.89 97 LEU A CA 1
ATOM 723 C C . LEU A 1 97 ? -39.910 -32.485 6.718 1.00 47.79 97 LEU A C 1
ATOM 724 O O . LEU A 1 97 ? -41.049 -32.292 7.147 1.00 51.98 97 LEU A O 1
ATOM 729 N N . LEU A 1 98 ? -38.815 -32.276 7.455 1.00 48.66 98 LEU A N 1
ATOM 730 C CA . LEU A 1 98 ? -38.909 -32.072 8.898 1.00 51.05 98 LEU A CA 1
ATOM 731 C C . LEU A 1 98 ? -39.661 -30.797 9.259 1.00 48.76 98 LEU A C 1
ATOM 732 O O . LEU A 1 98 ? -40.351 -30.759 10.284 1.00 49.99 98 LEU A O 1
ATOM 737 N N . ASN A 1 99 ? -39.544 -29.747 8.446 1.00 52.22 99 ASN A N 1
ATOM 738 C CA . ASN A 1 99 ? -40.186 -28.470 8.738 1.00 49.61 99 ASN A CA 1
ATOM 739 C C . ASN A 1 99 ? -41.511 -28.303 7.999 1.00 51.79 99 ASN A C 1
ATOM 740 O O . ASN A 1 99 ? -41.950 -27.173 7.759 1.00 49.87 99 ASN A O 1
ATOM 745 N N . SER A 1 100 ? -42.159 -29.406 7.641 1.00 48.36 100 SER A N 1
ATOM 746 C CA . SER A 1 100 ? -43.458 -29.338 6.991 1.00 50.99 100 SER A CA 1
ATOM 747 C C . SER A 1 100 ? -44.561 -29.129 8.021 1.00 51.54 100 SER A C 1
ATOM 748 O O . SER A 1 100 ? -44.459 -29.562 9.172 1.00 53.08 100 SER A O 1
ATOM 751 N N . GLY A 1 101 ? -45.620 -28.449 7.596 1.00 53.45 101 GLY A N 1
ATOM 752 C CA . GLY A 1 101 ? -46.794 -28.264 8.419 1.00 47.81 101 GLY A CA 1
ATOM 753 C C . GLY A 1 101 ? -47.805 -29.382 8.343 1.00 48.10 101 GLY A C 1
ATOM 754 O O . GLY A 1 101 ? -48.842 -29.316 9.009 1.00 60.67 101 GLY A O 1
ATOM 755 N N . SER A 1 102 ? -47.534 -30.418 7.552 1.00 47.79 102 SER A N 1
ATOM 756 C CA . SER A 1 102 ? -48.448 -31.536 7.366 1.00 58.48 102 SER A CA 1
ATOM 757 C C . SER A 1 102 ? -47.769 -32.829 7.794 1.00 57.54 102 SER A C 1
ATOM 758 O O . SER A 1 102 ? -46.613 -33.077 7.435 1.00 49.31 102 SER A O 1
ATOM 761 N N . LEU A 1 103 ? -48.495 -33.651 8.557 1.00 54.40 103 LEU A N 1
ATOM 762 C CA . LEU A 1 103 ? -47.958 -34.938 8.990 1.00 54.96 103 LEU A CA 1
ATOM 763 C C . LEU A 1 103 ? -47.647 -35.844 7.807 1.00 63.61 103 LEU A C 1
ATOM 764 O O . LEU A 1 103 ? -46.757 -36.699 7.897 1.00 60.90 103 LEU A O 1
ATOM 769 N N . GLU A 1 104 ? -48.363 -35.670 6.693 1.00 56.54 104 GLU A N 1
ATOM 770 C CA . GLU A 1 104 ? -48.208 -36.573 5.558 1.00 58.30 104 GLU A CA 1
ATOM 771 C C . GLU A 1 104 ? -46.815 -36.487 4.947 1.00 54.64 104 GLU A C 1
ATOM 772 O O . GLU A 1 104 ? -46.306 -37.485 4.424 1.00 53.23 104 GLU A O 1
ATOM 778 N N . TYR A 1 105 ? -46.182 -35.318 5.007 1.00 53.83 105 TYR A N 1
ATOM 779 C CA . TYR A 1 105 ? -44.848 -35.144 4.450 1.00 52.44 105 TYR A CA 1
ATOM 780 C C . TYR A 1 105 ? -43.744 -35.343 5.480 1.00 48.27 105 TYR A C 1
ATOM 781 O O . TYR A 1 105 ? -42.573 -35.447 5.099 1.00 47.38 105 TYR A O 1
ATOM 790 N N . VAL A 1 106 ? -44.085 -35.405 6.764 1.00 45.70 106 VAL A N 1
ATOM 791 C CA . VAL A 1 106 ? -43.107 -35.732 7.796 1.00 48.54 106 VAL A CA 1
ATOM 792 C C . VAL A 1 106 ? -42.995 -37.238 7.996 1.00 47.10 106 VAL A C 1
ATOM 793 O O . VAL A 1 106 ? -41.890 -37.770 8.122 1.00 50.28 106 VAL A O 1
ATOM 797 N N . VAL A 1 107 ? -44.125 -37.949 8.005 1.00 46.48 107 VAL A N 1
ATOM 798 C CA . VAL A 1 107 ? -44.136 -39.362 8.368 1.00 45.78 107 VAL A CA 1
ATOM 799 C C . VAL A 1 107 ? -45.214 -40.112 7.591 1.00 51.32 107 VAL A C 1
ATOM 800 O O . VAL A 1 107 ? -45.070 -41.307 7.312 1.00 49.22 107 VAL A O 1
ATOM 804 N N . GLY A 1 108 ? -46.287 -39.413 7.220 1.00 49.86 108 GLY A N 1
ATOM 805 C CA . GLY A 1 108 ? -47.448 -40.032 6.605 1.00 47.33 108 GLY A CA 1
ATOM 806 C C . GLY A 1 108 ? -47.187 -40.849 5.354 1.00 55.98 108 GLY A C 1
ATOM 807 O O . GLY A 1 108 ? -47.465 -42.052 5.327 1.00 53.38 108 GLY A O 1
ATOM 808 N N . HIS A 1 109 ? -46.664 -40.209 4.304 1.00 54.66 109 HIS A N 1
ATOM 809 C CA . HIS A 1 109 ? -46.399 -40.927 3.061 1.00 58.60 109 HIS A CA 1
ATOM 810 C C . HIS A 1 109 ? -45.339 -42.002 3.248 1.00 55.03 109 HIS A C 1
ATOM 811 O O . HIS A 1 109 ? -45.391 -43.048 2.590 1.00 56.96 109 HIS A O 1
ATOM 818 N N . GLN A 1 110 ? -44.377 -41.769 4.143 1.00 47.82 110 GLN A N 1
ATOM 819 C CA . GLN A 1 110 ? -43.285 -42.719 4.327 1.00 45.89 110 GLN A CA 1
ATOM 820 C C . GLN A 1 110 ? -43.770 -44.004 4.988 1.00 50.30 110 GLN A C 1
ATOM 821 O O . GLN A 1 110 ? -43.299 -45.097 4.651 1.00 52.44 110 GLN A O 1
ATOM 827 N N . VAL A 1 111 ? -44.708 -43.894 5.931 1.00 47.12 111 VAL A N 1
ATOM 828 C CA . VAL A 1 111 ? -45.273 -45.084 6.559 1.00 49.90 111 VAL A CA 1
ATOM 829 C C . VAL A 1 111 ? -46.063 -45.899 5.541 1.00 52.86 111 VAL A C 1
ATOM 830 O O . VAL A 1 111 ? -46.003 -47.135 5.533 1.00 58.25 111 VAL A O 1
ATOM 834 N N . LYS A 1 112 ? -46.799 -45.221 4.655 1.00 51.75 112 LYS A N 1
ATOM 835 C CA . LYS A 1 112 ? -47.562 -45.922 3.627 1.00 54.98 112 LYS A CA 1
ATOM 836 C C . LYS A 1 112 ? -46.654 -46.657 2.648 1.00 59.42 112 LYS A C 1
ATOM 837 O O . LYS A 1 112 ? -47.016 -47.732 2.158 1.00 62.71 112 LYS A O 1
ATOM 843 N N . ALA A 1 113 ? -45.479 -46.101 2.352 1.00 50.15 113 ALA A N 1
ATOM 844 C CA . ALA A 1 113 ? -44.574 -46.707 1.384 1.00 53.40 113 ALA A CA 1
ATOM 845 C C . ALA A 1 113 ? -43.636 -47.736 1.999 1.00 56.53 113 ALA A C 1
ATOM 846 O O . ALA A 1 113 ? -42.881 -48.374 1.259 1.00 61.01 113 ALA A O 1
ATOM 848 N N . ALA A 1 114 ? -43.675 -47.923 3.319 1.00 60.66 114 ALA A N 1
ATOM 849 C CA . ALA A 1 114 ? -42.641 -48.705 3.992 1.00 51.37 114 ALA A CA 1
ATOM 850 C C . ALA A 1 114 ? -42.705 -50.178 3.603 1.00 51.76 114 ALA A C 1
ATOM 851 O O . ALA A 1 114 ? -41.686 -50.776 3.237 1.00 51.96 114 ALA A O 1
ATOM 853 N N . ILE A 1 115 ? -43.887 -50.783 3.685 1.00 53.18 115 ILE A N 1
ATOM 854 C CA . ILE A 1 115 ? -44.034 -52.211 3.403 1.00 58.37 115 ILE A CA 1
ATOM 855 C C . ILE A 1 115 ? -43.758 -52.501 1.929 1.00 60.22 115 ILE A C 1
ATOM 856 O O . ILE A 1 115 ? -43.013 -53.448 1.634 1.00 66.52 115 ILE A O 1
ATOM 861 N N . PRO A 1 116 ? -44.315 -51.745 0.967 1.00 61.20 116 PRO A N 1
ATOM 862 C CA . PRO A 1 116 ? -43.921 -51.985 -0.433 1.00 59.82 116 PRO A CA 1
ATOM 863 C C . PRO A 1 116 ? -42.427 -51.844 -0.669 1.00 58.71 116 PRO A C 1
ATOM 864 O O . PRO A 1 116 ? -41.857 -52.597 -1.469 1.00 59.62 116 PRO A O 1
ATOM 868 N N . LEU A 1 117 ? -41.773 -50.902 0.014 1.00 58.90 117 LEU A N 1
ATOM 869 C CA . LEU A 1 117 ? -40.330 -50.748 -0.140 1.00 57.49 117 LEU A CA 1
ATOM 870 C C . LEU A 1 117 ? -39.582 -51.954 0.415 1.00 58.99 117 LEU A C 1
ATOM 871 O O . LEU A 1 117 ? -38.542 -52.348 -0.125 1.00 62.38 117 LEU A O 1
ATOM 876 N N . SER A 1 118 ? -40.098 -52.555 1.490 1.00 57.91 118 SER A N 1
ATOM 877 C CA . SER A 1 118 ? -39.444 -53.718 2.078 1.00 56.13 118 SER A CA 1
ATOM 878 C C . SER A 1 118 ? -39.452 -54.920 1.144 1.00 60.12 118 SER A C 1
ATOM 879 O O . SER A 1 118 ? -38.622 -55.821 1.307 1.00 66.49 118 SER A O 1
ATOM 882 N N . ALA A 1 119 ? -40.365 -54.954 0.175 1.00 66.60 119 ALA A N 1
ATOM 883 C CA . ALA A 1 119 ? -40.405 -56.029 -0.806 1.00 66.49 119 ALA A CA 1
ATOM 884 C C . ALA A 1 119 ? -39.444 -55.809 -1.968 1.00 65.13 119 ALA A C 1
ATOM 885 O O . ALA A 1 119 ? -39.353 -56.673 -2.847 1.00 65.42 119 ALA A O 1
ATOM 887 N N . MET A 1 120 ? -38.734 -54.685 -1.997 1.00 64.13 120 MET A N 1
ATOM 888 C CA . MET A 1 120 ? -37.776 -54.380 -3.047 1.00 66.22 120 MET A CA 1
ATOM 889 C C . MET A 1 120 ? -36.360 -54.401 -2.486 1.00 66.61 120 MET A C 1
ATOM 890 O O . MET A 1 120 ? -36.133 -54.080 -1.316 1.00 65.62 120 MET A O 1
ATOM 895 N N . LYS A 1 121 ? -35.407 -54.783 -3.334 1.00 69.08 121 LYS A N 1
ATOM 896 C CA . LYS A 1 121 ? -34.002 -54.746 -2.953 1.00 73.06 121 LYS A CA 1
ATOM 897 C C . LYS A 1 121 ? -33.383 -53.368 -3.137 1.00 64.52 121 LYS A C 1
ATOM 898 O O . LYS A 1 121 ? -32.170 -53.220 -2.949 1.00 70.32 121 LYS A O 1
ATOM 904 N N . ILE A 1 122 ? -34.187 -52.366 -3.503 1.00 57.89 122 ILE A N 1
ATOM 905 C CA . ILE A 1 122 ? -33.687 -51.005 -3.632 1.00 55.15 122 ILE A CA 1
ATOM 906 C C . ILE A 1 122 ? -33.138 -50.531 -2.292 1.00 54.49 122 ILE A C 1
ATOM 907 O O . ILE A 1 122 ? -33.678 -50.852 -1.224 1.00 53.61 122 ILE A O 1
ATOM 912 N N . GLU A 1 123 ? -32.042 -49.779 -2.342 1.00 58.73 123 GLU A N 1
ATOM 913 C CA . GLU A 1 123 ? -31.399 -49.292 -1.130 1.00 56.07 123 GLU A CA 1
ATOM 914 C C . GLU A 1 123 ? -32.175 -48.110 -0.561 1.00 54.21 123 GLU A C 1
ATOM 915 O O . GLU A 1 123 ? -32.553 -47.192 -1.294 1.00 57.82 123 GLU A O 1
ATOM 921 N N . LYS A 1 124 ? -32.415 -48.138 0.748 1.00 54.79 124 LYS A N 1
ATOM 922 C CA . LYS A 1 124 ? -33.119 -47.069 1.444 1.00 52.58 124 LYS A CA 1
ATOM 923 C C . LYS A 1 124 ? -32.100 -46.206 2.177 1.00 52.93 124 LYS A C 1
ATOM 924 O O . LYS A 1 124 ? -31.409 -46.688 3.081 1.00 52.46 124 LYS A O 1
ATOM 930 N N . ILE A 1 125 ? -32.008 -44.938 1.788 1.00 49.18 125 ILE A N 1
ATOM 931 C CA . ILE A 1 125 ? -31.043 -44.002 2.350 1.00 52.75 125 ILE A CA 1
ATOM 932 C C . ILE A 1 125 ? -31.809 -42.998 3.209 1.00 48.77 125 ILE A C 1
ATOM 933 O O . ILE A 1 125 ? -32.608 -42.211 2.679 1.00 47.17 125 ILE A O 1
ATOM 938 N N . PRO A 1 126 ? -31.600 -42.979 4.527 1.00 47.66 126 PRO A N 1
ATOM 939 C CA . PRO A 1 126 ? -32.325 -42.033 5.390 1.00 49.89 126 PRO A CA 1
ATOM 940 C C . PRO A 1 126 ? -31.773 -40.625 5.225 1.00 50.00 126 PRO A C 1
ATOM 941 O O . PRO A 1 126 ? -30.576 -40.391 5.398 1.00 52.56 126 PRO A O 1
ATOM 945 N N . MET A 1 127 ? -32.655 -39.683 4.901 1.00 45.35 127 MET A N 1
ATOM 946 C CA . MET A 1 127 ? -32.246 -38.307 4.664 1.00 49.61 127 MET A CA 1
ATOM 947 C C . MET A 1 127 ? -33.274 -37.349 5.243 1.00 48.48 127 MET A C 1
ATOM 948 O O . MET A 1 127 ? -34.481 -37.569 5.118 1.00 49.77 127 MET A O 1
ATOM 953 N N . ALA A 1 128 ? -32.791 -36.289 5.879 1.00 45.95 128 ALA A N 1
ATOM 954 C CA . ALA A 1 128 ? -33.656 -35.220 6.353 1.00 45.65 128 ALA A CA 1
ATOM 955 C C . ALA A 1 128 ? -33.746 -34.138 5.286 1.00 42.84 128 ALA A C 1
ATOM 956 O O . ALA A 1 128 ? -32.724 -33.690 4.757 1.00 48.33 128 ALA A O 1
ATOM 958 N N . TYR A 1 129 ? -34.969 -33.721 4.982 1.00 41.35 129 TYR A N 1
ATOM 959 C CA . TYR A 1 129 ? -35.262 -32.798 3.893 1.00 41.47 129 TYR A CA 1
ATOM 960 C C . TYR A 1 129 ? -35.738 -31.484 4.504 1.00 44.87 129 TYR A C 1
ATOM 961 O O . TYR A 1 129 ? -36.867 -31.398 4.998 1.00 50.11 129 TYR A O 1
ATOM 970 N N . LEU A 1 130 ? -34.876 -30.469 4.484 1.00 46.32 130 LEU A N 1
ATOM 971 C CA . LEU A 1 130 ? -35.181 -29.159 5.049 1.00 50.78 130 LEU A CA 1
ATOM 972 C C . LEU A 1 130 ? -35.383 -28.164 3.913 1.00 55.71 130 LEU A C 1
ATOM 973 O O . LEU A 1 130 ? -34.481 -27.962 3.093 1.00 53.72 130 LEU A O 1
ATOM 978 N N . VAL A 1 131 ? -36.558 -27.540 3.873 1.00 43.50 131 VAL A N 1
ATOM 979 C CA . VAL A 1 131 ? -36.947 -26.658 2.779 1.00 47.26 131 VAL A CA 1
ATOM 980 C C . VAL A 1 131 ? -36.786 -25.212 3.228 1.00 49.69 131 VAL A C 1
ATOM 981 O O . VAL A 1 131 ? -37.476 -24.756 4.149 1.00 47.19 131 VAL A O 1
ATOM 985 N N . PHE A 1 132 ? -35.887 -24.490 2.570 1.00 50.04 132 PHE A N 1
ATOM 986 C CA . PHE A 1 132 ? -35.604 -23.096 2.869 1.00 52.51 132 PHE A CA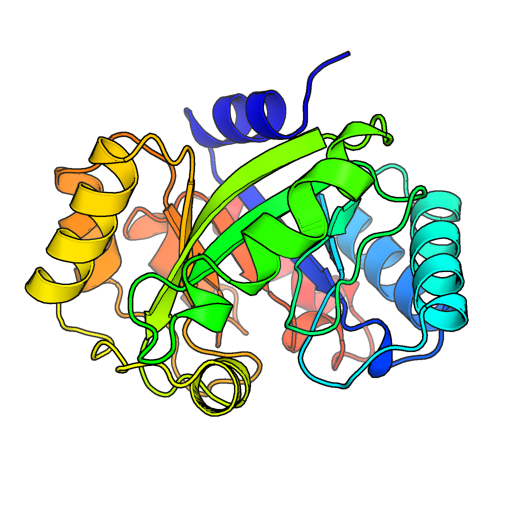 1
ATOM 987 C C . PHE A 1 132 ? -36.386 -22.175 1.940 1.00 62.72 132 PHE A C 1
ATOM 988 O O . PHE A 1 132 ? -36.867 -22.580 0.878 1.00 54.92 132 PHE A O 1
ATOM 996 N N . ASP A 1 133 ? -36.513 -20.924 2.367 1.00 64.94 133 ASP A N 1
ATOM 997 C CA . ASP A 1 133 ? -37.050 -19.879 1.509 1.00 62.08 133 ASP A CA 1
ATOM 998 C C . ASP A 1 133 ? -36.250 -19.823 0.207 1.00 61.62 133 ASP A C 1
ATOM 999 O O . ASP A 1 133 ? -35.024 -19.982 0.232 1.00 61.58 133 ASP A O 1
ATOM 1004 N N . PRO A 1 134 ? -36.900 -19.618 -0.952 1.00 61.06 134 PRO A N 1
ATOM 1005 C CA . PRO A 1 134 ? -38.334 -19.402 -1.170 1.00 62.17 134 PRO A CA 1
ATOM 1006 C C . PRO A 1 134 ? -39.139 -20.696 -1.286 1.00 57.95 134 PRO A C 1
ATOM 1007 O O . PRO A 1 134 ? -40.369 -20.645 -1.323 1.00 57.06 134 PRO A O 1
ATOM 1011 N N . GLY A 1 135 ? -38.455 -21.835 -1.359 1.00 52.01 135 GLY A N 1
ATOM 1012 C CA . GLY A 1 135 ? -39.125 -23.122 -1.362 1.00 55.17 135 GLY A CA 1
ATOM 1013 C C . GLY A 1 135 ? -39.666 -23.555 -2.709 1.00 57.39 135 GLY A C 1
ATOM 1014 O O . GLY A 1 135 ? -39.675 -24.751 -3.021 1.00 54.82 135 GLY A O 1
ATOM 1015 N N . MET A 1 136 ? -40.124 -22.591 -3.511 1.00 59.12 136 MET A N 1
ATOM 1016 C CA . MET A 1 136 ? -40.704 -22.855 -4.824 1.00 53.44 136 MET A CA 1
ATOM 1017 C C . MET A 1 136 ? -41.854 -23.849 -4.728 1.00 55.05 136 MET A C 1
ATOM 1018 O O . MET A 1 136 ? -42.686 -23.757 -3.820 1.00 58.39 136 MET A O 1
ATOM 1023 N N . THR A 1 137 ? -41.905 -24.810 -5.652 1.00 48.05 137 THR A N 1
ATOM 1024 C CA . THR A 1 137 ? -43.049 -25.715 -5.699 1.00 50.67 137 THR A CA 1
ATOM 1025 C C . THR A 1 137 ? -43.031 -26.708 -4.541 1.00 57.30 137 THR A C 1
ATOM 1026 O O . THR A 1 137 ? -44.074 -26.966 -3.927 1.00 59.76 137 THR A O 1
ATOM 1030 N N . VAL A 1 138 ? -41.861 -27.269 -4.218 1.00 46.25 138 VAL A N 1
ATOM 1031 C CA . VAL A 1 138 ? -41.801 -28.277 -3.161 1.00 47.39 138 VAL A CA 1
ATOM 1032 C C . VAL A 1 138 ? -42.166 -27.665 -1.812 1.00 46.46 138 VAL A C 1
ATOM 1033 O O . VAL A 1 138 ? -42.780 -28.323 -0.964 1.00 50.75 138 VAL A O 1
ATOM 1037 N N . GLY A 1 139 ? -41.814 -26.395 -1.596 1.00 51.43 139 GLY A N 1
ATOM 1038 C CA . GLY A 1 139 ? -42.208 -25.730 -0.366 1.00 48.62 139 GLY A CA 1
ATOM 1039 C C . GLY A 1 139 ? -43.694 -25.445 -0.303 1.00 61.62 139 GLY A C 1
ATOM 1040 O O . GLY A 1 139 ? -44.280 -25.425 0.783 1.00 58.93 139 GLY A O 1
ATOM 1041 N N . ARG A 1 140 ? -44.323 -25.223 -1.459 1.00 62.85 140 ARG A N 1
ATOM 1042 C CA . ARG A 1 140 ? -45.768 -25.026 -1.497 1.00 59.12 140 ARG A CA 1
ATOM 1043 C C . ARG A 1 140 ? -46.504 -26.347 -1.309 1.00 52.20 140 ARG A C 1
ATOM 1044 O O . ARG A 1 140 ? -47.365 -26.469 -0.430 1.00 54.32 140 ARG A O 1
ATOM 1052 N N . VAL A 1 141 ? -46.175 -27.351 -2.125 1.00 52.43 141 VAL A N 1
ATOM 1053 C CA . VAL A 1 141 ? -46.865 -28.636 -2.042 1.00 58.40 141 VAL A CA 1
ATOM 1054 C C . VAL A 1 141 ? -46.587 -29.306 -0.702 1.00 59.09 141 VAL A C 1
ATOM 1055 O O . VAL A 1 141 ? -47.479 -29.914 -0.098 1.00 60.35 141 VAL A O 1
ATOM 1059 N N . GLY A 1 142 ? -45.355 -29.193 -0.210 1.00 55.29 142 GLY A N 1
ATOM 1060 C CA . GLY A 1 142 ? -44.976 -29.781 1.057 1.00 48.89 142 GLY A CA 1
ATOM 1061 C C . GLY A 1 142 ? -45.436 -29.043 2.292 1.00 55.30 142 GLY A C 1
ATOM 1062 O O . GLY A 1 142 ? -45.151 -29.500 3.404 1.00 54.17 142 GLY A O 1
ATOM 1063 N N . LYS A 1 143 ? -46.136 -27.917 2.134 1.00 58.25 143 LYS A N 1
ATOM 1064 C CA . LYS A 1 143 ? -46.643 -27.134 3.263 1.00 56.77 143 LYS A CA 1
ATOM 1065 C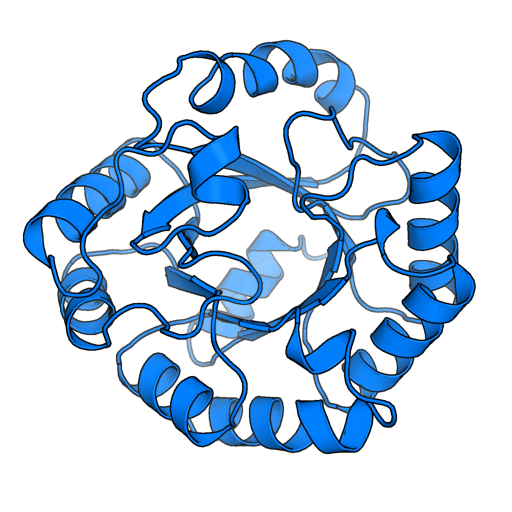 C . LYS A 1 143 ? -45.515 -26.758 4.220 1.00 56.29 143 LYS A C 1
ATOM 1066 O O . LYS A 1 143 ? -45.661 -26.805 5.443 1.00 57.14 143 LYS A O 1
ATOM 1072 N N . ALA A 1 144 ? -44.376 -26.378 3.650 1.00 54.61 144 ALA A N 1
ATOM 1073 C CA . ALA A 1 144 ? -43.181 -26.141 4.446 1.00 54.16 144 ALA A CA 1
ATOM 1074 C C . ALA A 1 144 ? -43.285 -24.830 5.213 1.00 62.67 144 ALA A C 1
ATOM 1075 O O . ALA A 1 144 ? -43.689 -23.801 4.661 1.00 60.97 144 ALA A O 1
ATOM 1077 N N . HIS A 1 145 ? -42.931 -24.874 6.496 1.00 59.84 145 HIS A N 1
ATOM 1078 C CA . HIS A 1 145 ? -42.657 -23.665 7.271 1.00 58.86 145 HIS A CA 1
ATOM 1079 C C . HIS A 1 145 ? -41.248 -23.232 6.892 1.00 56.05 145 HIS A C 1
ATOM 1080 O O . HIS A 1 145 ? -40.256 -23.688 7.462 1.00 57.20 145 HIS A O 1
ATOM 1087 N N . LEU A 1 146 ? -41.168 -22.344 5.903 1.00 55.05 146 LEU A N 1
ATOM 1088 C CA . LEU A 1 146 ? -39.907 -22.075 5.223 1.00 55.65 146 LEU A CA 1
ATOM 1089 C C . LEU A 1 146 ? -38.868 -21.495 6.174 1.00 58.13 146 LEU A C 1
ATOM 1090 O O . LEU A 1 146 ? -39.135 -20.534 6.902 1.00 59.57 146 LEU A O 1
ATOM 1095 N N . ILE A 1 147 ? -37.684 -22.092 6.168 1.00 57.43 147 ILE A N 1
ATOM 1096 C CA . ILE A 1 147 ? -36.558 -21.566 6.941 1.00 57.21 147 ILE A CA 1
ATOM 1097 C C . ILE A 1 147 ? -35.923 -20.422 6.157 1.00 55.62 147 ILE A C 1
ATOM 1098 O O . ILE A 1 147 ? -35.617 -20.596 4.966 1.00 59.37 147 ILE A O 1
ATOM 1103 N N . PRO A 1 148 ? -35.729 -19.251 6.763 1.00 59.87 148 PRO A N 1
ATOM 1104 C CA . PRO A 1 148 ? -35.017 -18.174 6.065 1.00 59.03 148 PRO A CA 1
ATOM 1105 C C . PRO A 1 148 ? -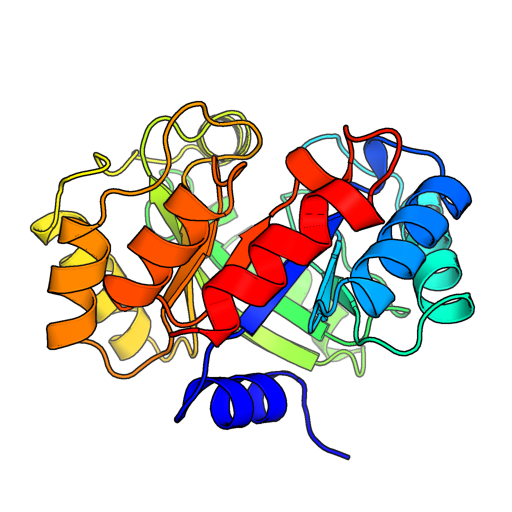33.630 -18.631 5.637 1.00 64.04 148 PRO A C 1
ATOM 1106 O O . PRO A 1 148 ? -32.974 -19.416 6.324 1.00 67.90 148 PRO A O 1
ATOM 1110 N N . ARG A 1 149 ? -33.189 -18.133 4.479 1.00 65.07 149 ARG A N 1
ATOM 1111 C CA . ARG A 1 149 ? -31.951 -18.614 3.875 1.00 67.26 149 ARG A CA 1
ATOM 1112 C C . ARG A 1 149 ? -30.720 -18.293 4.709 1.00 66.15 149 ARG A C 1
ATOM 1113 O O . ARG A 1 149 ? -29.672 -18.915 4.502 1.00 73.06 149 ARG A O 1
ATOM 1121 N N . ASP A 1 150 ? -30.814 -17.341 5.635 1.00 66.67 150 ASP A N 1
ATOM 1122 C CA . ASP A 1 150 ? -29.695 -16.971 6.490 1.00 72.33 150 ASP A CA 1
ATOM 1123 C C . ASP A 1 150 ? -29.935 -17.328 7.952 1.00 66.73 150 ASP A C 1
ATOM 1124 O O . ASP A 1 150 ? -29.142 -16.936 8.814 1.00 65.72 150 ASP A O 1
ATOM 1129 N N . ASP A 1 151 ? -31.003 -18.065 8.250 1.00 61.79 151 ASP A N 1
ATOM 1130 C CA . ASP A 1 151 ? -31.359 -18.422 9.623 1.00 63.46 151 ASP A CA 1
ATOM 1131 C C . ASP A 1 151 ? -30.483 -19.589 10.063 1.00 62.44 151 ASP A C 1
ATOM 1132 O O . ASP A 1 151 ? -30.791 -20.758 9.821 1.00 61.85 151 ASP A O 1
ATOM 1137 N N . GLU A 1 152 ? -29.373 -19.264 10.731 1.00 66.16 152 GLU A N 1
ATOM 1138 C CA . GLU A 1 152 ? -28.459 -20.302 11.197 1.00 63.94 152 GLU A CA 1
ATOM 1139 C C . GLU A 1 152 ? -29.082 -21.137 12.309 1.00 64.26 152 GLU A C 1
ATOM 1140 O O . GLU A 1 152 ? -28.927 -22.363 12.331 1.00 64.30 152 GLU A O 1
ATOM 1146 N N . LYS A 1 153 ? -29.789 -20.493 13.240 1.00 63.02 153 LYS A N 1
ATOM 1147 C CA . LYS A 1 153 ? -30.274 -21.197 14.423 1.00 66.53 153 LYS A CA 1
ATOM 1148 C C . LYS A 1 153 ? -31.352 -22.213 14.065 1.00 66.22 153 LYS A C 1
ATOM 1149 O O . LYS A 1 153 ? -31.306 -23.364 14.515 1.00 59.66 153 LYS A O 1
ATOM 1155 N N . THR A 1 154 ? -32.338 -21.804 13.262 1.00 56.26 154 THR A N 1
ATOM 1156 C CA . THR A 1 154 ? -33.415 -22.721 12.901 1.00 53.23 154 THR A CA 1
ATOM 1157 C C . THR A 1 154 ? -32.886 -23.894 12.085 1.00 54.77 154 THR A C 1
ATOM 1158 O O . THR A 1 154 ? -33.280 -25.045 12.311 1.00 54.24 154 THR A O 1
ATOM 1162 N N . ALA A 1 155 ? -31.980 -23.625 11.141 1.00 50.69 155 ALA A N 1
ATOM 1163 C CA . ALA A 1 155 ? -31.375 -24.707 10.370 1.00 53.33 155 ALA A CA 1
ATOM 1164 C C . ALA A 1 155 ? -30.579 -25.645 11.268 1.00 55.95 155 ALA A C 1
ATOM 1165 O O . ALA A 1 155 ? -30.610 -26.868 11.085 1.00 54.66 155 ALA A O 1
ATOM 1167 N N . LEU A 1 156 ? -29.863 -25.087 12.248 1.00 53.67 156 LEU A N 1
ATOM 1168 C CA . LEU A 1 156 ? -29.086 -25.912 13.168 1.00 49.63 156 LEU A CA 1
ATOM 1169 C C . LEU A 1 156 ? -29.991 -26.806 14.004 1.00 51.40 156 LEU A C 1
ATOM 1170 O O . LEU A 1 156 ? -29.664 -27.973 14.254 1.00 51.59 156 LEU A O 1
ATOM 1175 N N . SER A 1 157 ? -31.133 -26.276 14.447 1.00 52.54 157 SER A N 1
ATOM 1176 C CA . SER A 1 157 ? -32.070 -27.072 15.233 1.00 57.17 157 SER A CA 1
ATOM 1177 C C . SER A 1 157 ? -32.573 -28.271 14.438 1.00 56.53 157 SER A C 1
ATOM 1178 O O . SER A 1 157 ? -32.586 -29.402 14.937 1.00 45.79 157 SER A O 1
ATOM 1181 N N . TYR A 1 158 ? -32.985 -28.041 13.190 1.00 45.48 158 TYR A N 1
ATOM 1182 C CA . TYR A 1 158 ? -33.493 -29.134 12.369 1.00 51.38 158 TYR A CA 1
ATOM 1183 C C . TYR A 1 158 ? -32.385 -30.113 12.000 1.00 47.32 158 TYR A C 1
ATOM 1184 O O . TYR A 1 158 ? -32.594 -31.331 12.028 1.00 55.76 158 TYR A O 1
ATOM 1193 N N . ALA A 1 159 ? -31.199 -29.604 11.657 1.00 46.10 159 ALA A N 1
ATOM 1194 C CA . ALA A 1 159 ? -30.100 -30.489 11.285 1.00 49.21 159 ALA A CA 1
ATOM 1195 C C . ALA A 1 159 ? -29.656 -31.343 12.465 1.00 47.21 159 ALA A C 1
ATOM 1196 O O . ALA A 1 159 ? -29.389 -32.540 12.307 1.00 48.52 159 ALA A O 1
ATOM 1198 N N . LEU A 1 160 ? -29.573 -30.748 13.658 1.00 47.18 160 LEU A N 1
ATOM 1199 C CA . LEU A 1 160 ? -29.190 -31.515 14.840 1.00 49.73 160 LEU A CA 1
ATOM 1200 C C . LEU A 1 160 ? -30.247 -32.555 15.190 1.00 52.18 160 LEU A C 1
ATOM 1201 O O . LEU A 1 160 ? -29.914 -33.701 15.516 1.00 53.49 160 LEU A O 1
ATOM 1206 N N . ALA A 1 161 ? -31.527 -32.175 15.132 1.00 45.63 161 ALA A N 1
ATOM 1207 C CA . ALA A 1 161 ? -32.594 -33.138 15.383 1.00 48.66 161 ALA A CA 1
ATOM 1208 C C . ALA A 1 161 ? -32.561 -34.268 14.363 1.00 55.19 161 ALA A C 1
ATOM 1209 O O . ALA A 1 161 ? -32.855 -35.424 14.692 1.00 49.55 161 ALA A O 1
ATOM 1211 N N . ALA A 1 162 ? -32.200 -33.951 13.118 1.00 51.96 162 ALA A N 1
ATOM 1212 C CA . ALA A 1 162 ? -32.040 -34.983 12.100 1.00 47.64 162 ALA A CA 1
ATOM 1213 C C . ALA A 1 162 ? -30.965 -35.983 12.502 1.00 49.57 162 ALA A C 1
ATOM 1214 O O . ALA A 1 162 ? -31.169 -37.200 12.428 1.00 45.46 162 ALA A O 1
ATOM 1216 N N . GLN A 1 163 ? -29.806 -35.479 12.931 1.00 49.35 163 GLN A N 1
ATOM 1217 C CA . GLN A 1 163 ? -28.723 -36.361 13.350 1.00 49.61 163 GLN A CA 1
ATOM 1218 C C . GLN A 1 163 ? -29.123 -37.190 14.563 1.00 48.82 163 GLN A C 1
ATOM 1219 O O . GLN A 1 163 ? -28.857 -38.396 14.616 1.00 46.80 163 GLN A O 1
ATOM 1225 N N . TYR A 1 164 ? -29.772 -36.561 15.545 1.00 46.86 164 TYR A N 1
ATOM 1226 C CA . TYR A 1 164 ? -30.179 -37.279 16.747 1.00 48.60 164 TYR A CA 1
ATOM 1227 C C . TYR A 1 164 ? -31.301 -38.272 16.474 1.00 51.42 164 TYR A C 1
ATOM 1228 O O . TYR A 1 164 ? -31.467 -39.225 17.243 1.00 52.70 164 TYR A O 1
ATOM 1237 N N . PHE A 1 165 ? -32.073 -38.070 15.404 1.00 48.66 165 PHE A N 1
ATOM 1238 C CA . PHE A 1 165 ? -33.076 -39.045 14.994 1.00 50.38 165 PHE A CA 1
ATOM 1239 C C . PHE A 1 165 ? -32.464 -40.255 14.302 1.00 54.04 165 PHE A C 1
ATOM 1240 O O . PHE A 1 165 ? -33.145 -41.275 14.146 1.00 52.74 165 PHE A O 1
ATOM 1248 N N . GLY A 1 166 ? -31.204 -40.166 13.883 1.00 50.63 166 GLY A N 1
ATOM 1249 C CA . GLY A 1 166 ? -30.545 -41.247 13.183 1.00 48.62 166 GLY A CA 1
ATOM 1250 C C . GLY A 1 166 ? -30.418 -41.060 11.688 1.00 49.52 166 GLY A C 1
ATOM 1251 O O . GLY A 1 166 ? -29.904 -41.960 11.013 1.00 47.53 166 GLY A O 1
ATOM 1252 N N . PHE A 1 167 ? -30.874 -39.930 11.150 1.00 51.21 167 PHE A N 1
ATOM 1253 C CA . PHE A 1 167 ? -30.740 -39.675 9.722 1.00 53.68 167 PHE A CA 1
ATOM 1254 C C . PHE A 1 167 ? -29.269 -39.632 9.329 1.00 50.35 167 PHE A C 1
ATOM 1255 O O . PHE A 1 167 ? -28.425 -39.115 10.066 1.00 49.55 167 PHE A O 1
ATOM 1263 N N . ARG A 1 168 ? -28.965 -40.186 8.156 1.00 47.68 168 ARG A N 1
ATOM 1264 C CA . ARG A 1 168 ? -27.588 -40.282 7.694 1.00 45.00 168 ARG A CA 1
ATOM 1265 C C . ARG A 1 168 ? -27.171 -39.117 6.810 1.00 53.69 168 ARG A C 1
ATOM 1266 O O . ARG A 1 168 ? -25.969 -38.875 6.654 1.00 53.76 168 ARG A O 1
ATOM 1274 N N . LEU A 1 169 ? -28.129 -38.399 6.228 1.00 52.00 169 LEU A N 1
ATOM 1275 C CA . LEU A 1 169 ? -27.850 -37.203 5.450 1.00 47.92 169 LEU A CA 1
ATOM 1276 C C . LEU A 1 169 ? -28.889 -36.145 5.784 1.00 53.05 169 LEU A C 1
ATOM 1277 O O . LEU A 1 169 ? -30.000 -36.453 6.225 1.00 47.64 169 LEU A O 1
ATOM 1282 N N . VAL A 1 170 ? -28.516 -34.888 5.567 1.00 48.93 170 VAL A N 1
ATOM 1283 C CA . VAL A 1 170 ? -29.441 -33.768 5.670 1.00 50.98 170 VAL A CA 1
ATOM 1284 C C . VAL A 1 170 ? -29.350 -32.958 4.385 1.00 51.30 170 VAL A C 1
ATOM 1285 O O . VAL A 1 170 ? -28.259 -32.751 3.841 1.00 50.40 170 VAL A O 1
ATOM 1289 N N . TYR A 1 171 ? -30.504 -32.522 3.887 1.00 48.95 171 TYR A N 1
ATOM 1290 C CA . TYR A 1 171 ? -30.622 -31.868 2.590 1.00 45.40 171 TYR A CA 1
ATOM 1291 C C . TYR A 1 171 ? -31.156 -30.460 2.802 1.00 45.62 171 TYR A C 1
ATOM 1292 O O . TYR A 1 171 ? -32.266 -30.285 3.316 1.00 45.75 171 TYR A O 1
ATOM 1301 N N . PHE A 1 172 ? -30.369 -29.461 2.408 1.00 46.41 172 PHE A N 1
ATOM 1302 C CA . PHE A 1 172 ? -30.795 -28.065 2.455 1.00 45.33 172 PHE A CA 1
ATOM 1303 C C . PHE A 1 172 ? -31.396 -27.711 1.099 1.00 50.71 172 PHE A C 1
ATOM 1304 O O . PHE A 1 172 ? -30.668 -27.551 0.113 1.00 49.24 172 PHE A O 1
ATOM 1312 N N . GLU A 1 173 ? -32.720 -27.589 1.049 1.00 47.89 173 GLU A N 1
ATOM 1313 C CA . GLU A 1 173 ? -33.452 -27.407 -0.198 1.00 45.46 173 GLU A CA 1
ATOM 1314 C C . GLU A 1 173 ? -33.989 -25.985 -0.279 1.00 54.11 173 GLU A C 1
ATOM 1315 O O . GLU A 1 173 ? -34.752 -25.554 0.593 1.00 53.23 173 GLU A O 1
ATOM 1321 N N . ALA A 1 174 ? -33.598 -25.264 -1.328 1.00 53.39 174 ALA A N 1
ATOM 1322 C CA . ALA A 1 174 ? -34.153 -23.947 -1.605 1.00 54.14 174 ALA A CA 1
ATOM 1323 C C . ALA A 1 174 ? -35.319 -23.991 -2.583 1.00 53.10 174 ALA A C 1
ATOM 1324 O O . ALA A 1 174 ? -36.022 -22.986 -2.730 1.00 51.77 174 ALA A O 1
ATOM 1326 N N . GLY A 1 175 ? -35.541 -25.117 -3.241 1.00 50.85 175 GLY A N 1
ATOM 1327 C CA . GLY A 1 175 ? -36.611 -25.257 -4.214 1.00 46.61 175 GLY A CA 1
ATOM 1328 C C . GLY A 1 175 ? -36.047 -25.321 -5.622 1.00 46.18 175 GLY A C 1
ATOM 1329 O O . GLY A 1 175 ? -35.060 -24.651 -5.951 1.00 55.66 175 GLY A O 1
ATOM 1330 N N . SER A 1 176 ? -36.673 -26.140 -6.462 1.00 47.92 176 SER A N 1
ATOM 1331 C CA . SER A 1 176 ? -36.231 -26.267 -7.844 1.00 52.67 176 SER A CA 1
ATOM 1332 C C . SER A 1 176 ? -36.496 -24.973 -8.603 1.00 56.87 176 SER A C 1
ATOM 1333 O O . SER A 1 176 ? -37.600 -24.422 -8.547 1.00 54.62 176 SER A O 1
ATOM 1336 N N . GLY A 1 177 ? -35.480 -24.489 -9.314 1.00 48.38 177 GLY A N 1
ATOM 1337 C CA . GLY A 1 177 ? -35.615 -23.242 -10.038 1.00 47.91 177 GLY A CA 1
ATOM 1338 C C . GLY A 1 177 ? -35.658 -22.012 -9.164 1.00 58.43 177 GLY A C 1
ATOM 1339 O O . GLY A 1 177 ? -36.141 -20.966 -9.605 1.00 65.09 177 GLY A O 1
ATOM 1340 N N . SER A 1 178 ? -35.173 -22.107 -7.931 1.00 50.15 178 SER A N 1
ATOM 1341 C CA . SER A 1 178 ? -35.180 -20.959 -7.042 1.00 49.02 178 SER A CA 1
ATOM 1342 C C . SER A 1 178 ? -34.143 -19.936 -7.499 1.00 56.62 178 SER A C 1
ATOM 1343 O O . SER A 1 178 ? -33.050 -20.309 -7.937 1.00 57.18 178 SER A O 1
ATOM 1346 N N . PRO A 1 179 ? -34.456 -18.640 -7.425 1.00 60.96 179 PRO A N 1
ATOM 1347 C CA . PRO A 1 179 ? -33.454 -17.627 -7.788 1.00 59.96 179 PRO A CA 1
ATOM 1348 C C . PRO A 1 179 ? -32.313 -17.525 -6.793 1.00 63.62 179 PRO A C 1
ATOM 1349 O O . PRO A 1 179 ? -31.228 -17.061 -7.167 1.00 68.73 179 PRO A O 1
ATOM 1353 N N . TYR A 1 180 ? -32.516 -17.945 -5.546 1.00 56.65 180 TYR A N 1
ATOM 1354 C CA . TYR A 1 180 ? -31.484 -17.913 -4.522 1.00 56.62 180 TYR A CA 1
ATOM 1355 C C . TYR A 1 180 ? -31.186 -19.323 -4.034 1.00 59.24 180 TYR A C 1
ATOM 1356 O O . TYR A 1 180 ? -32.064 -20.191 -4.013 1.00 60.43 180 TYR A O 1
ATOM 1365 N N . HIS A 1 181 ? -29.939 -19.543 -3.632 1.00 60.00 181 HIS A N 1
ATOM 1366 C CA . HIS A 1 181 ? -29.548 -20.763 -2.943 1.00 55.27 181 HIS A CA 1
ATOM 1367 C C . HIS A 1 181 ? -29.421 -20.491 -1.447 1.00 56.38 181 HIS A C 1
ATOM 1368 O O . HIS A 1 181 ? -29.479 -19.347 -0.990 1.00 59.99 181 HIS A O 1
ATOM 1375 N N . VAL A 1 182 ? -29.256 -21.572 -0.680 1.00 55.25 182 VAL A N 1
ATOM 1376 C CA . VAL A 1 182 ? -29.150 -21.446 0.768 1.00 55.07 182 VAL A CA 1
ATOM 1377 C C . VAL A 1 182 ? -27.915 -20.628 1.124 1.00 56.50 182 VAL A C 1
ATOM 1378 O O . VAL A 1 182 ? -26.873 -20.717 0.459 1.00 59.10 182 VAL A O 1
ATOM 1382 N N . GLY A 1 183 ? -28.036 -19.811 2.165 1.00 60.12 183 GLY A N 1
ATOM 1383 C CA . GLY A 1 183 ? -26.928 -18.954 2.552 1.00 58.22 183 GLY A CA 1
ATOM 1384 C C . GLY A 1 183 ? -25.721 -19.765 2.989 1.00 65.74 183 GLY A C 1
ATOM 1385 O O . GLY A 1 183 ? -25.847 -20.826 3.607 1.00 71.96 183 GLY A O 1
ATOM 1386 N N . GLU A 1 184 ? -24.533 -19.254 2.658 1.00 72.43 184 GLU A N 1
ATOM 1387 C CA . GLU A 1 184 ? -23.304 -19.954 3.011 1.00 71.69 184 GLU A CA 1
ATOM 1388 C C . GLU A 1 184 ? -23.045 -19.915 4.512 1.00 69.59 184 GLU A C 1
ATOM 1389 O O . GLU A 1 184 ? -22.394 -20.819 5.048 1.00 67.94 184 GLU A O 1
ATOM 1395 N N . ASN A 1 185 ? -23.537 -18.884 5.203 1.00 71.12 185 ASN A N 1
ATOM 1396 C CA . ASN A 1 185 ? -23.388 -18.828 6.653 1.00 68.31 185 ASN A CA 1
ATOM 1397 C C . ASN A 1 185 ? -24.178 -19.934 7.339 1.00 66.78 185 ASN A C 1
ATOM 1398 O O . ASN A 1 185 ? -23.754 -20.440 8.384 1.00 65.63 185 ASN A O 1
ATOM 1403 N N . VAL A 1 186 ? -25.320 -20.319 6.768 1.00 59.50 186 VAL A N 1
ATOM 1404 C CA . VAL A 1 186 ? -26.092 -21.429 7.314 1.00 60.09 186 VAL A CA 1
ATOM 1405 C C . VAL A 1 186 ? -25.319 -22.734 7.164 1.00 68.45 186 VAL A C 1
ATOM 1406 O O . VAL A 1 186 ? -25.209 -23.523 8.110 1.00 64.41 186 VAL A O 1
ATOM 1410 N N . VAL A 1 187 ? -24.768 -22.976 5.972 1.00 67.23 187 VAL A N 1
ATOM 1411 C CA . VAL A 1 187 ? -23.945 -24.162 5.752 1.00 63.80 187 VAL A CA 1
ATOM 1412 C C . VAL A 1 187 ? -22.726 -24.138 6.664 1.00 67.16 187 VAL A C 1
ATOM 1413 O O . VAL A 1 187 ? -22.344 -25.162 7.245 1.00 64.31 187 VAL A O 1
ATOM 1417 N N . ARG A 1 188 ? -22.105 -22.966 6.813 1.00 70.63 188 ARG A N 1
ATOM 1418 C CA . ARG A 1 188 ? -20.907 -22.841 7.637 1.00 64.74 188 ARG A CA 1
ATOM 1419 C C . ARG A 1 188 ? -21.207 -23.154 9.098 1.00 63.15 188 ARG A C 1
ATOM 1420 O O . ARG A 1 188 ? -20.464 -23.896 9.752 1.00 64.06 188 ARG A O 1
ATOM 1428 N N . ARG A 1 189 ? -22.299 -22.597 9.626 1.00 64.58 189 ARG A N 1
ATOM 1429 C CA . ARG A 1 189 ? -22.620 -22.783 11.038 1.00 63.32 189 ARG A CA 1
ATOM 1430 C C . ARG A 1 189 ? -22.972 -24.233 11.345 1.00 68.77 189 ARG A C 1
ATOM 1431 O O . ARG A 1 189 ? -22.542 -24.778 12.369 1.00 68.16 189 ARG A O 1
ATOM 1439 N N . VAL A 1 190 ? -23.749 -24.876 10.470 1.00 66.75 190 VAL A N 1
ATOM 1440 C CA . VAL A 1 190 ? -24.164 -26.253 10.718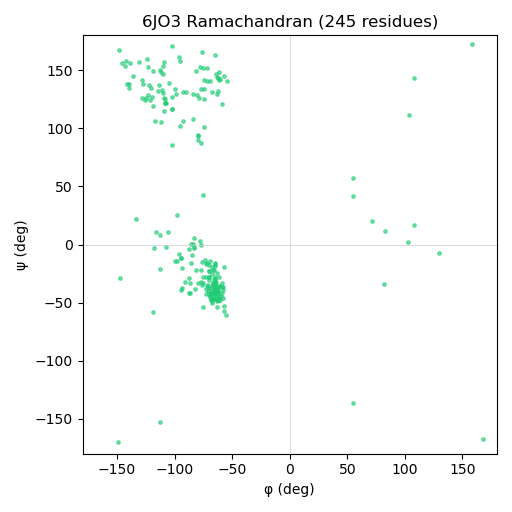 1.00 62.45 190 VAL A CA 1
ATOM 1441 C C . VAL A 1 190 ? -22.973 -27.200 10.617 1.00 62.26 190 VAL A C 1
ATOM 1442 O O . VAL A 1 190 ? -22.854 -28.154 11.396 1.00 57.48 190 VAL A O 1
ATOM 1446 N N . LYS A 1 191 ? -22.062 -26.945 9.672 1.00 59.30 191 LYS A N 1
ATOM 1447 C CA . LYS A 1 191 ? -20.904 -27.815 9.494 1.00 62.77 191 LYS A CA 1
ATOM 1448 C C . LYS A 1 191 ? -19.971 -27.799 10.698 1.00 71.85 191 LYS A C 1
ATOM 1449 O O . LYS A 1 191 ? -19.116 -28.683 10.817 1.00 75.43 191 LYS A O 1
ATOM 1455 N N . GLN A 1 192 ? -20.109 -26.814 11.588 1.00 74.89 192 GLN A N 1
ATOM 1456 C CA . GLN A 1 192 ? -19.309 -26.804 12.808 1.00 79.57 192 GLN A CA 1
ATOM 1457 C C . GLN A 1 192 ? -19.809 -27.827 13.820 1.00 75.74 192 GLN A C 1
ATOM 1458 O O . GLN A 1 192 ? -19.022 -28.333 14.628 1.00 77.28 192 GLN A O 1
ATOM 1464 N N . GLU A 1 193 ? -21.103 -28.148 13.790 1.00 73.53 193 GLU A N 1
ATOM 1465 C CA . GLU A 1 193 ? -21.732 -28.919 14.852 1.00 72.54 193 GLU A CA 1
ATOM 1466 C C . GLU A 1 193 ? -22.297 -30.260 14.404 1.00 68.90 193 GLU A C 1
ATOM 1467 O O . GLU A 1 193 ? -22.803 -31.009 15.248 1.00 78.05 193 GLU A O 1
ATOM 1473 N N . LEU A 1 194 ? -22.229 -30.593 13.119 1.00 62.46 194 LEU A N 1
ATOM 1474 C CA . LEU A 1 194 ? -22.905 -31.768 12.591 1.00 54.94 194 LEU A CA 1
ATOM 1475 C C . LEU A 1 194 ? -21.902 -32.843 12.189 1.00 59.16 194 LEU A C 1
ATOM 1476 O O . LEU A 1 194 ? -20.791 -32.547 11.741 1.00 57.43 194 LEU A O 1
ATOM 1481 N N . ASP A 1 195 ? -22.314 -34.102 12.350 1.00 61.47 195 ASP A N 1
ATOM 1482 C CA . ASP A 1 195 ? -21.486 -35.253 12.019 1.00 64.18 195 ASP A CA 1
ATOM 1483 C C . ASP A 1 195 ? -21.945 -35.984 10.765 1.00 64.17 195 ASP A C 1
ATOM 1484 O O . ASP A 1 195 ? -21.300 -36.960 10.365 1.00 71.87 195 ASP A O 1
ATOM 1489 N N . ILE A 1 196 ? -23.036 -35.553 10.141 1.00 59.63 196 ILE A N 1
ATOM 1490 C CA . ILE A 1 196 ? -23.548 -36.214 8.943 1.00 60.31 196 ILE A CA 1
ATOM 1491 C C . ILE A 1 196 ? -23.337 -35.292 7.747 1.00 54.75 196 ILE A C 1
ATOM 1492 O O . ILE A 1 196 ? -23.262 -34.067 7.918 1.00 53.27 196 ILE A O 1
ATOM 1497 N N . PRO A 1 197 ? -23.222 -35.828 6.530 1.00 50.62 197 PRO A N 1
ATOM 1498 C CA . PRO A 1 197 ? -22.988 -34.967 5.365 1.00 51.09 197 PRO A CA 1
ATOM 1499 C C . PRO A 1 197 ? -24.152 -34.019 5.112 1.00 54.20 197 PRO A C 1
ATOM 1500 O O . PRO A 1 197 ? -25.317 -34.343 5.360 1.00 52.45 197 PRO A O 1
ATOM 1504 N N . VAL A 1 198 ? -23.816 -32.834 4.608 1.00 52.64 198 VAL A N 1
ATOM 1505 C CA . VAL A 1 198 ? -24.785 -31.792 4.289 1.00 46.88 198 VAL A CA 1
ATOM 1506 C C . VAL A 1 198 ? -24.885 -31.677 2.775 1.00 51.00 198 VAL A C 1
ATOM 1507 O O . VAL A 1 198 ? -23.871 -31.487 2.093 1.00 57.20 198 VAL A O 1
ATOM 1511 N N . ILE A 1 199 ? -26.103 -31.795 2.253 1.00 52.99 199 ILE A N 1
ATOM 1512 C CA . ILE A 1 199 ? -26.374 -31.686 0.825 1.00 54.01 199 ILE A CA 1
ATOM 1513 C C . ILE A 1 199 ? -27.145 -30.398 0.582 1.00 49.52 199 ILE A C 1
ATOM 1514 O O . ILE A 1 199 ? -28.120 -30.108 1.286 1.00 52.82 199 ILE A O 1
ATOM 1519 N N . VAL A 1 200 ? -26.714 -29.630 -0.414 1.00 48.96 200 VAL A N 1
ATOM 1520 C CA . VAL A 1 200 ? -27.323 -28.348 -0.743 1.00 50.01 200 VAL A CA 1
ATOM 1521 C C . VAL A 1 200 ? -27.840 -28.408 -2.173 1.00 51.61 200 VAL A C 1
ATOM 1522 O O . VAL A 1 200 ? -27.094 -28.754 -3.097 1.00 49.94 200 VAL A O 1
ATOM 1526 N N . GLY A 1 201 ? -29.118 -28.077 -2.349 1.00 48.25 201 GLY A N 1
ATOM 1527 C CA . GLY A 1 201 ? -29.711 -28.027 -3.667 1.00 47.56 201 GLY A CA 1
ATOM 1528 C C . GLY A 1 201 ? -30.680 -26.866 -3.769 1.00 56.86 201 GLY A C 1
ATOM 1529 O O . GLY A 1 201 ? -31.194 -26.364 -2.766 1.00 58.21 201 GLY A O 1
ATOM 1530 N N . GLY A 1 202 ? -30.917 -26.441 -5.007 1.00 57.81 202 GLY A N 1
ATOM 1531 C CA . GLY A 1 202 ? -31.842 -25.354 -5.262 1.00 52.38 202 GLY A CA 1
ATOM 1532 C C . GLY A 1 202 ? -31.164 -24.034 -5.569 1.00 59.43 202 GLY A C 1
ATOM 1533 O O . GLY A 1 202 ? -30.533 -23.434 -4.693 1.00 54.83 202 GLY A O 1
ATOM 1534 N N . GLY A 1 203 ? -31.284 -23.576 -6.813 1.00 54.46 203 GLY A N 1
ATOM 1535 C CA . GLY A 1 203 ? -30.755 -22.286 -7.200 1.00 57.77 203 GLY A CA 1
ATOM 1536 C C . GLY A 1 203 ? -29.284 -22.253 -7.544 1.00 62.72 203 GLY A C 1
ATOM 1537 O O . GLY A 1 203 ? -28.721 -21.159 -7.671 1.00 68.78 203 GLY A O 1
ATOM 1538 N N . ILE A 1 204 ? -28.642 -23.405 -7.703 1.00 59.82 204 ILE A N 1
ATOM 1539 C CA . ILE A 1 204 ? -27.221 -23.479 -8.022 1.00 55.17 204 ILE A CA 1
ATOM 1540 C C . ILE A 1 204 ? -27.110 -23.617 -9.537 1.00 62.47 204 ILE A C 1
ATOM 1541 O O . ILE A 1 204 ? -27.314 -24.699 -10.094 1.00 62.60 204 ILE A O 1
ATOM 1546 N N . ARG A 1 205 ? -26.782 -22.510 -10.208 1.00 66.92 205 ARG A N 1
ATOM 1547 C CA . ARG A 1 205 ? -26.685 -22.478 -11.661 1.00 61.07 205 ARG A CA 1
ATOM 1548 C C . ARG A 1 205 ? -25.271 -22.266 -12.179 1.00 62.81 205 ARG A C 1
ATOM 1549 O O . ARG A 1 205 ? -25.002 -22.598 -13.337 1.00 62.17 205 ARG A O 1
ATOM 1557 N N . THR A 1 206 ? -24.370 -21.727 -11.361 1.00 67.10 206 THR A N 1
ATOM 1558 C CA . THR A 1 206 ? -23.055 -21.307 -11.812 1.00 72.12 206 THR A CA 1
ATOM 1559 C C . THR A 1 206 ? -21.958 -22.011 -11.021 1.00 74.29 206 THR A C 1
ATOM 1560 O O . THR A 1 206 ? -22.176 -22.416 -9.874 1.00 75.39 206 THR A O 1
ATOM 1564 N N . PRO A 1 207 ? -20.773 -22.192 -11.616 1.00 67.52 207 PRO A N 1
ATOM 1565 C CA . PRO A 1 207 ? -19.651 -22.751 -10.841 1.00 68.60 207 PRO A CA 1
ATOM 1566 C C . PRO A 1 207 ? -19.287 -21.917 -9.625 1.00 71.91 207 PRO A C 1
ATOM 1567 O O . PRO A 1 207 ? -18.867 -22.472 -8.602 1.00 73.66 207 PRO A O 1
ATOM 1571 N N . GLU A 1 208 ? -19.438 -20.593 -9.710 1.00 70.30 208 GLU A N 1
ATOM 1572 C CA . GLU A 1 208 ? -19.089 -19.733 -8.584 1.00 72.98 208 GLU A CA 1
ATOM 1573 C C . GLU A 1 208 ? -19.961 -20.027 -7.370 1.00 71.65 208 GLU A C 1
ATOM 1574 O O . GLU A 1 208 ? -19.468 -20.060 -6.236 1.00 71.23 208 GLU A O 1
ATOM 1580 N N . ALA A 1 209 ? -21.260 -20.247 -7.586 1.00 60.81 209 ALA A N 1
ATOM 1581 C CA . ALA A 1 209 ? -22.142 -20.580 -6.473 1.00 62.82 209 ALA A CA 1
ATOM 1582 C C . ALA A 1 209 ? -21.864 -21.983 -5.949 1.00 63.88 209 ALA A C 1
ATOM 1583 O O . ALA A 1 209 ? -21.874 -22.210 -4.733 1.00 68.17 209 ALA A O 1
ATOM 1585 N N . ALA A 1 210 ? -21.613 -22.936 -6.849 1.00 60.48 210 ALA A N 1
ATOM 1586 C CA . ALA A 1 210 ? -21.307 -24.296 -6.419 1.00 57.07 210 ALA A CA 1
ATOM 1587 C C . ALA A 1 210 ? -20.009 -24.342 -5.625 1.00 64.93 210 ALA A C 1
ATOM 1588 O O . ALA A 1 210 ? -19.911 -25.057 -4.621 1.00 63.57 210 ALA A O 1
ATOM 1590 N N . LYS A 1 211 ? -19.001 -23.580 -6.057 1.00 70.49 211 LYS A N 1
ATOM 1591 C CA . LYS A 1 211 ? -17.736 -23.549 -5.331 1.00 66.68 211 LYS A CA 1
ATOM 1592 C C . LYS A 1 211 ? -17.881 -22.839 -3.991 1.00 68.42 211 LYS A C 1
ATOM 1593 O O . LYS A 1 211 ? -17.339 -23.298 -2.980 1.00 77.03 211 LYS A O 1
ATOM 1599 N N . ALA A 1 212 ? -18.609 -21.719 -3.963 1.00 65.96 212 ALA A N 1
ATOM 1600 C CA . ALA A 1 212 ? -18.776 -20.980 -2.716 1.00 67.86 212 ALA A CA 1
ATOM 1601 C C . ALA A 1 212 ? -19.518 -21.810 -1.676 1.00 68.57 212 ALA A C 1
ATOM 1602 O O . ALA A 1 212 ? -19.211 -21.738 -0.480 1.00 72.64 212 ALA A O 1
ATOM 1604 N N . LEU A 1 213 ? -20.495 -22.608 -2.113 1.00 64.78 213 LEU A N 1
ATOM 1605 C CA . LEU A 1 213 ? -21.226 -23.454 -1.175 1.00 69.90 213 LEU A CA 1
ATOM 1606 C C . LEU A 1 213 ? -20.369 -24.621 -0.700 1.00 65.78 213 LEU A C 1
ATOM 1607 O O . LEU A 1 213 ? -20.423 -24.999 0.476 1.00 63.90 213 LEU A O 1
ATOM 1612 N N . ALA A 1 214 ? -19.569 -25.201 -1.599 1.00 65.21 214 ALA A N 1
ATOM 1613 C CA . ALA A 1 214 ? -18.662 -26.272 -1.197 1.00 68.84 214 ALA A CA 1
ATOM 1614 C C . ALA A 1 214 ? -17.589 -25.756 -0.246 1.00 72.26 214 ALA A C 1
ATOM 1615 O O . ALA A 1 214 ? -17.256 -26.421 0.743 1.00 68.52 214 ALA A O 1
ATOM 1617 N N . GLN A 1 215 ? -17.039 -24.572 -0.528 1.00 69.16 215 GLN A N 1
ATOM 1618 C CA . GLN A 1 215 ? -16.067 -23.969 0.379 1.00 77.61 215 GLN A CA 1
ATOM 1619 C C . GLN A 1 215 ? -16.697 -23.623 1.720 1.00 74.22 215 GLN A C 1
ATOM 1620 O O . GLN A 1 215 ? -16.004 -23.601 2.744 1.00 73.01 215 GLN A O 1
ATOM 1626 N N . ALA A 1 216 ? -18.004 -23.349 1.736 1.00 72.71 216 ALA A N 1
ATOM 1627 C CA . ALA A 1 216 ? -18.695 -23.076 2.988 1.00 71.32 216 ALA A CA 1
ATOM 1628 C C . ALA A 1 216 ? -18.826 -24.318 3.859 1.00 64.23 216 ALA A C 1
ATOM 1629 O O . ALA A 1 216 ? -19.078 -24.191 5.062 1.00 64.59 216 ALA A O 1
ATOM 1631 N N . GLY A 1 217 ? -18.664 -25.508 3.285 1.00 58.93 217 GLY A N 1
ATOM 1632 C CA . GLY A 1 217 ? -18.717 -26.729 4.064 1.00 58.29 217 GLY A CA 1
ATOM 1633 C C . GLY A 1 217 ? -19.641 -27.790 3.501 1.00 63.18 217 GLY A C 1
ATOM 1634 O O . GLY A 1 217 ? -19.671 -28.917 4.004 1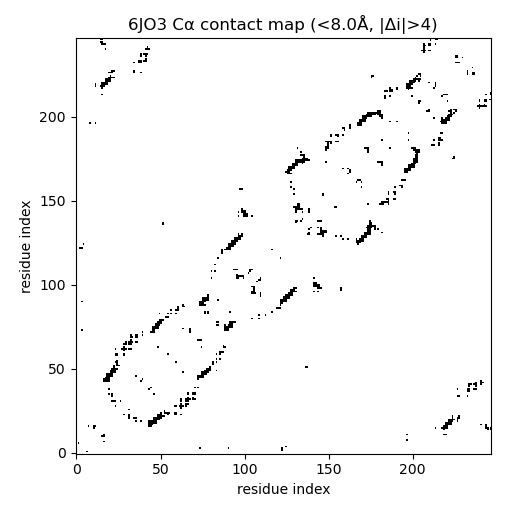.00 68.53 217 GLY A O 1
ATOM 1635 N N . ALA A 1 218 ? -20.399 -27.447 2.461 1.00 58.97 218 ALA A N 1
ATOM 1636 C CA . ALA A 1 218 ? -21.324 -28.403 1.866 1.00 61.99 218 ALA A CA 1
ATOM 1637 C C . ALA A 1 218 ? -20.565 -29.595 1.297 1.00 66.66 218 ALA A C 1
ATOM 1638 O O . ALA A 1 218 ? -19.570 -29.432 0.585 1.00 68.03 218 ALA A O 1
ATOM 1640 N N . ASP A 1 219 ? -21.037 -30.798 1.619 1.00 59.97 219 ASP A N 1
ATOM 1641 C CA . ASP A 1 219 ? -20.389 -32.018 1.156 1.00 56.31 219 ASP A CA 1
ATOM 1642 C C . ASP A 1 219 ? -20.888 -32.470 -0.208 1.00 59.85 219 ASP A C 1
ATOM 1643 O O . ASP A 1 219 ? -20.135 -33.109 -0.952 1.00 65.72 219 ASP A O 1
ATOM 1648 N N . MET A 1 220 ? -22.137 -32.164 -0.552 1.00 50.91 220 MET A N 1
ATOM 1649 C CA . MET A 1 220 ? -22.697 -32.537 -1.842 1.00 53.51 220 MET A CA 1
ATOM 1650 C C . MET A 1 220 ? -23.468 -31.361 -2.424 1.00 57.07 220 MET A C 1
ATOM 1651 O O . MET A 1 220 ? -24.095 -30.592 -1.690 1.00 49.56 220 MET A O 1
ATOM 1656 N N . ILE A 1 221 ? -23.415 -31.230 -3.747 1.00 54.13 221 ILE A N 1
ATOM 1657 C CA . ILE A 1 221 ? -24.106 -30.175 -4.478 1.00 52.11 221 ILE A CA 1
ATOM 1658 C C . ILE A 1 221 ? -25.019 -30.827 -5.506 1.00 54.56 221 ILE A C 1
ATOM 1659 O O . ILE A 1 221 ? -24.578 -31.687 -6.278 1.00 52.89 221 ILE A O 1
ATOM 1664 N N . VAL A 1 222 ? -26.287 -30.420 -5.513 1.00 48.12 222 VAL A N 1
ATOM 1665 C CA . VAL A 1 222 ? -27.283 -30.925 -6.452 1.00 47.55 222 VAL A CA 1
ATOM 1666 C C . VAL A 1 222 ? -27.641 -29.808 -7.422 1.00 50.52 222 VAL A C 1
ATOM 1667 O O . VAL A 1 222 ? -27.931 -28.681 -7.002 1.00 45.00 222 VAL A O 1
ATOM 1671 N N . THR A 1 223 ? -27.618 -30.120 -8.716 1.00 48.30 223 THR A N 1
ATOM 1672 C CA . THR A 1 223 ? -28.079 -29.213 -9.758 1.00 48.92 223 THR A CA 1
ATOM 1673 C C . THR A 1 223 ? -29.135 -29.920 -10.592 1.00 50.77 223 THR A C 1
ATOM 1674 O O . THR A 1 223 ? -28.895 -31.021 -11.099 1.00 52.32 223 THR A O 1
ATOM 1678 N N . GLY A 1 224 ? -30.298 -29.291 -10.729 1.00 48.47 224 GLY A N 1
ATOM 1679 C CA . GLY A 1 224 ? -31.367 -29.867 -11.518 1.00 53.04 224 GLY A CA 1
ATOM 1680 C C . GLY A 1 224 ? -31.762 -29.004 -12.698 1.00 60.05 224 GLY A C 1
ATOM 1681 O O . GLY A 1 224 ? -31.693 -29.444 -13.850 1.00 56.87 224 GLY A O 1
ATOM 1682 N N . THR A 1 225 ? -32.166 -27.763 -12.413 1.00 57.66 225 THR A N 1
ATOM 1683 C CA . THR A 1 225 ? -32.659 -26.874 -13.461 1.00 52.16 225 THR A CA 1
ATOM 1684 C C . THR A 1 225 ? -31.603 -26.625 -14.531 1.00 55.25 225 THR A C 1
ATOM 1685 O O . THR A 1 225 ? -31.903 -26.668 -15.730 1.00 53.83 225 THR A O 1
ATOM 1689 N N . ILE A 1 226 ? -30.356 -26.375 -14.120 1.00 56.69 226 ILE A N 1
ATOM 1690 C CA . ILE A 1 226 ? -29.311 -26.033 -15.079 1.00 54.76 226 ILE A CA 1
ATOM 1691 C C . ILE A 1 226 ? -28.961 -27.207 -15.987 1.00 60.34 226 ILE A C 1
ATOM 1692 O O . ILE A 1 226 ? -28.385 -27.001 -17.061 1.00 63.60 226 ILE A O 1
ATOM 1697 N N . ALA A 1 227 ? -29.299 -28.434 -15.591 1.00 67.47 227 ALA A N 1
ATOM 1698 C CA . ALA A 1 227 ? -29.043 -29.598 -16.430 1.00 59.18 227 ALA A CA 1
ATOM 1699 C C . ALA A 1 227 ? -30.207 -29.922 -17.356 1.00 62.96 227 ALA A C 1
ATOM 1700 O O . ALA A 1 227 ? -29.985 -30.412 -18.470 1.00 65.41 227 ALA A O 1
ATOM 1702 N N . GLU A 1 228 ? -31.441 -29.655 -16.924 1.00 63.46 228 GLU A N 1
ATOM 1703 C CA . GLU A 1 228 ? -32.608 -29.967 -17.737 1.00 68.78 228 GLU A CA 1
ATOM 1704 C C . GLU A 1 228 ? -32.958 -28.866 -18.726 1.00 63.12 228 GLU A C 1
ATOM 1705 O O . GLU A 1 228 ? -33.729 -29.115 -19.659 1.00 63.28 228 GLU A O 1
ATOM 1711 N N . ARG A 1 229 ? -32.420 -27.660 -18.545 1.00 56.71 229 ARG A N 1
ATOM 1712 C CA . ARG A 1 229 ? -32.783 -26.517 -19.375 1.00 60.30 229 ARG A CA 1
ATOM 1713 C C . ARG A 1 229 ? -31.610 -25.985 -20.191 1.00 62.51 229 ARG A C 1
ATOM 1714 O O . ARG A 1 229 ? -31.720 -24.903 -20.784 1.00 72.90 229 ARG A O 1
ATOM 1722 N N . SER A 1 230 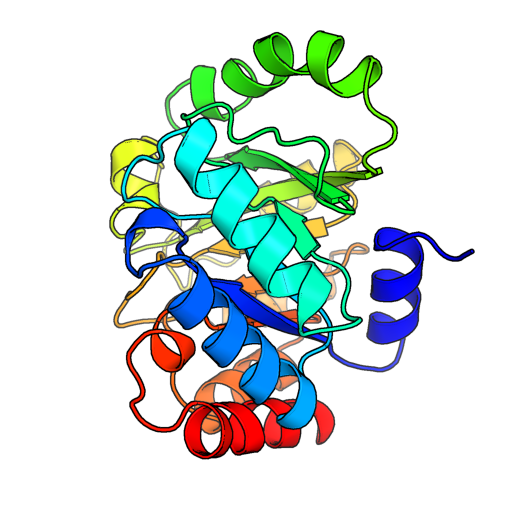? -30.497 -26.712 -20.242 1.00 57.09 230 SER A N 1
ATOM 1723 C CA . SER A 1 230 ? -29.367 -26.372 -21.099 1.00 61.43 230 SER A CA 1
ATOM 1724 C C . SER A 1 230 ? -29.415 -27.240 -22.354 1.00 66.42 230 SER A C 1
ATOM 1725 O O . SER A 1 230 ? -29.621 -28.457 -22.259 1.00 68.17 230 SER A O 1
ATOM 1728 N N . VAL A 1 231 ? -29.231 -26.611 -23.524 1.00 66.11 231 VAL A N 1
ATOM 1729 C CA . VAL A 1 231 ? -29.252 -27.349 -24.786 1.00 73.14 231 VAL A CA 1
ATOM 1730 C C . VAL A 1 231 ? -27.990 -28.186 -24.939 1.00 77.03 231 VAL A C 1
ATOM 1731 O O . VAL A 1 231 ? -27.990 -29.214 -25.624 1.00 85.59 231 VAL A O 1
ATOM 1735 N N . ASN A 1 232 ? -26.892 -27.748 -24.337 1.00 69.08 232 ASN A N 1
ATOM 1736 C CA . ASN A 1 232 ? -25.699 -28.572 -24.177 1.00 71.65 232 ASN A CA 1
ATOM 1737 C C . ASN A 1 232 ? -25.473 -28.772 -22.686 1.00 66.97 232 ASN A C 1
ATOM 1738 O O . ASN A 1 232 ? -25.038 -27.849 -21.987 1.00 62.53 232 ASN A O 1
ATOM 1743 N N . VAL A 1 233 ? -25.762 -29.983 -22.208 1.00 59.62 233 VAL A N 1
ATOM 1744 C CA . VAL A 1 233 ? -25.657 -30.279 -20.787 1.00 57.57 233 VAL A CA 1
ATOM 1745 C C . VAL A 1 233 ? -24.199 -30.337 -20.351 1.00 60.49 233 VAL A C 1
ATOM 1746 O O . VAL A 1 233 ? -23.859 -29.948 -19.228 1.00 55.54 233 VAL A O 1
ATOM 1750 N N . TYR A 1 234 ? -23.315 -30.829 -21.224 1.00 57.14 234 TYR A N 1
ATOM 1751 C CA . TYR A 1 234 ? -21.921 -31.021 -20.833 1.00 67.35 234 TYR A CA 1
ATOM 1752 C C . TYR A 1 234 ? -21.257 -29.696 -20.478 1.00 65.91 234 TYR A C 1
ATOM 1753 O O . TYR A 1 234 ? -20.683 -29.547 -19.393 1.00 59.04 234 TYR A O 1
ATOM 1762 N N . GLU A 1 235 ? -21.328 -28.718 -21.382 1.00 66.96 235 GLU A N 1
ATOM 1763 C CA . GLU A 1 235 ? -20.657 -27.444 -21.151 1.00 73.34 235 GLU A CA 1
ATOM 1764 C C . GLU A 1 235 ? -21.296 -26.630 -20.034 1.00 66.46 235 GLU A C 1
ATOM 1765 O O . GLU A 1 235 ? -20.677 -25.670 -19.562 1.00 68.87 235 GLU A O 1
ATOM 1771 N N . ALA A 1 236 ? -22.503 -26.990 -19.595 1.00 60.12 236 ALA A N 1
ATOM 1772 C CA . ALA A 1 236 ? -23.094 -26.330 -18.437 1.00 60.04 236 ALA A CA 1
ATOM 1773 C C . ALA A 1 236 ? -22.656 -26.991 -17.135 1.00 68.04 236 ALA A C 1
ATOM 1774 O O . ALA A 1 236 ? -22.348 -26.299 -16.157 1.00 70.41 236 ALA A O 1
ATOM 1776 N N . LEU A 1 237 ? -22.610 -28.324 -17.106 1.00 59.94 237 LEU A N 1
ATOM 1777 C CA . LEU A 1 237 ? -22.324 -29.059 -15.879 1.00 58.28 237 LEU A CA 1
ATOM 1778 C C . LEU A 1 237 ? -20.836 -29.256 -15.626 1.00 65.75 237 LEU A C 1
ATOM 1779 O O . LEU A 1 237 ? -20.417 -29.289 -14.463 1.00 69.33 237 LEU A O 1
ATOM 1784 N N . HIS A 1 238 ? -20.033 -29.400 -16.682 1.00 68.95 238 HIS A N 1
ATOM 1785 C CA . HIS A 1 238 ? -18.604 -29.655 -16.500 1.00 63.07 238 HIS A CA 1
ATOM 1786 C C . HIS A 1 238 ? -17.904 -28.574 -15.685 1.00 65.93 238 HIS A C 1
ATOM 1787 O O . HIS A 1 238 ? -17.129 -28.927 -14.778 1.00 65.29 238 HIS A O 1
ATOM 1794 N N . PRO A 1 239 ? -18.108 -27.274 -15.930 1.00 73.96 239 PRO A N 1
ATOM 1795 C CA . PRO A 1 239 ? -17.463 -26.278 -15.058 1.00 73.31 239 PRO A CA 1
ATOM 1796 C C . PRO A 1 239 ? -17.967 -26.319 -13.627 1.00 68.34 239 PRO A C 1
ATOM 1797 O O . PRO A 1 239 ? -17.210 -25.990 -12.704 1.00 70.61 239 PRO A O 1
ATOM 1801 N N . ILE A 1 240 ? -19.223 -26.713 -13.412 1.00 63.08 240 ILE A N 1
ATOM 1802 C CA . ILE A 1 240 ? -19.745 -26.825 -12.053 1.00 66.17 240 ILE A CA 1
ATOM 1803 C C . ILE A 1 240 ? -19.075 -27.982 -11.322 1.00 62.29 240 ILE A C 1
ATOM 1804 O O . ILE A 1 240 ? -18.653 -27.849 -10.167 1.00 58.39 240 ILE A O 1
ATOM 1809 N N . VAL A 1 241 ? -18.959 -29.132 -11.990 1.00 63.17 241 VAL A N 1
ATOM 1810 C CA . VAL A 1 241 ? -18.309 -30.292 -11.387 1.00 64.26 241 VAL A CA 1
ATOM 1811 C C . VAL A 1 241 ? -16.839 -29.999 -11.110 1.00 72.84 241 VAL A C 1
ATOM 1812 O O . VAL A 1 241 ? -16.293 -30.403 -10.076 1.00 78.35 241 VAL A O 1
ATOM 1816 N N . GLU A 1 242 ? -16.180 -29.279 -12.021 1.00 79.23 242 GLU A N 1
ATOM 1817 C CA . GLU A 1 242 ? -14.757 -28.992 -11.857 1.00 84.69 242 GLU A CA 1
ATOM 1818 C C . GLU A 1 242 ? -14.514 -28.038 -10.693 1.00 78.71 242 GLU A C 1
ATOM 1819 O O . GLU A 1 242 ? -13.627 -28.269 -9.863 1.00 79.62 242 GLU A O 1
ATOM 1825 N N . SER A 1 243 ? -15.293 -26.955 -10.618 1.00 79.93 243 SER A N 1
ATOM 1826 C CA . SER A 1 243 ? -15.121 -25.985 -9.541 1.00 79.86 243 SER A CA 1
ATOM 1827 C C . SER A 1 243 ? -15.388 -26.589 -8.168 1.00 73.12 243 SER A C 1
ATOM 1828 O O . SER A 1 243 ? -14.873 -26.079 -7.167 1.00 69.65 243 SER A O 1
ATOM 1831 N N . ILE A 1 244 ? -16.181 -27.657 -8.097 1.00 69.10 244 ILE A N 1
ATOM 1832 C CA . ILE A 1 244 ? -16.448 -28.311 -6.820 1.00 64.11 244 ILE A CA 1
ATOM 1833 C C . ILE A 1 244 ? -15.257 -29.162 -6.387 1.00 72.85 244 ILE A C 1
ATOM 1834 O O . ILE A 1 244 ? -14.941 -29.247 -5.193 1.00 68.55 244 ILE A O 1
ATOM 1839 N N . LYS A 1 245 ? -14.563 -29.779 -7.351 1.00 79.21 245 LYS A N 1
ATOM 1840 C CA . LYS A 1 245 ? -13.448 -30.666 -7.028 1.00 83.08 245 LYS A CA 1
ATOM 1841 C C . LYS A 1 245 ? -12.192 -29.875 -6.664 1.00 84.95 245 LYS A C 1
ATOM 1842 O O . LYS A 1 245 ? -11.288 -30.407 -6.007 1.00 93.29 245 LYS A O 1
ATOM 1848 N N . GLU A 1 246 ? -12.106 -28.610 -7.100 1.00 85.51 246 GLU A N 1
ATOM 1849 C CA . GLU A 1 246 ? -11.091 -27.686 -6.600 1.00 89.13 246 GLU A CA 1
ATOM 1850 C C . GLU A 1 246 ? -11.155 -27.529 -5.086 1.00 94.61 246 GLU A C 1
ATOM 1851 O O . GLU A 1 246 ? -10.179 -27.080 -4.477 1.00 98.10 246 GLU A O 1
ATOM 1857 N N . VAL A 1 247 ? -12.282 -27.874 -4.471 1.00 98.88 247 VAL A N 1
ATOM 1858 C CA . VAL A 1 247 ? -12.440 -27.807 -3.024 1.00 98.36 247 VAL A CA 1
ATOM 1859 C C . VAL A 1 247 ? -12.457 -29.213 -2.441 1.00 95.72 247 VAL A C 1
ATOM 1860 O O . VAL A 1 247 ? -11.441 -29.710 -1.960 1.00 100.79 247 VAL A O 1
#

InterPro domains:
  IPR008205 Geranylgeranylglyceryl phosphate synthase/Heptaprenylglyceryl phosphate synthase [MF_00112] (11-243)
  IPR008205 Geranylgeranylglyceryl phosphate synthase/Heptaprenylglyceryl phosphate synthase [PF01884] (16-231)
  IPR008205 Geranylgeranylglyceryl phosphate synthase/Heptaprenylglyceryl phosphate synthase [TIGR01768] (17-231)
  IPR008205 Geranylgeranylglyceryl phosphate synthase/Heptaprenylglyceryl phosphate synthase [cd02812] (17-239)
  IPR010946 Geranylgeranylglyceryl phosphate synthase [TIGR01769] (18-224)
  IPR038597 GGGP/HepGP synthase superfamily [G3DSA:3.20.20.390] (1-253)
  IPR039074 GGGP/HepGP synthase group I [PTHR40029] (18-229)

Radius of gyration: 16.35 Å; Cα contacts (8 Å, |Δi|>4): 560; chains: 1; bounding box: 37×39×42 Å